Protein AF-A0A7S0GRM4-F1 (afdb_monomer)

Sequence (209 aa):
FTREEMQSVTTRLAELWKQIAPEELADCKATADRLKDEYDAAKAALPPGALKRDKGKKKHQLILVEGKGEKPKRARTAYLIFCDRYRNQIMKDVHPDPTSKFTREEMQSVTTRLAELWKQIAPEELADCKATADRLKDEYDAAKAALPPGALKRDKGKKKHQLILVEGKGEKPKRARTAYLIFCDRYRNQIMKDVHPDPTSKFTREEMQ

InterPro domains:
  IPR009071 High mobility group box domain [PS50118] (72-148)
  IPR036910 High mobility group box domain superfamily [G3DSA:1.10.30.10] (69-149)
  IPR036910 High mobility group box domain superfamily [SSF47095] (68-143)
  IPR050342 High Mobility Group Box (HMGB) [PTHR48112] (9-147)

Solvent-accessible surface area (backbone atoms only — not comparable to full-atom values): 12387 Å² total; per-residue (Å²): 128,51,74,65,52,51,48,52,43,54,51,53,53,55,53,50,61,76,67,52,52,71,68,60,50,48,52,29,40,55,54,19,50,53,39,39,51,54,33,52,50,56,56,64,73,44,60,92,74,34,68,38,68,40,84,49,60,69,60,66,39,77,38,66,45,91,95,69,82,81,74,78,69,78,50,55,50,33,67,54,53,49,41,69,69,49,45,66,58,43,44,41,74,71,44,76,58,87,86,60,80,82,49,74,65,52,54,48,49,44,54,51,52,54,54,53,50,60,76,66,54,51,72,69,60,51,48,53,27,39,54,53,20,50,54,38,39,51,53,35,52,50,57,56,63,72,44,60,90,75,34,68,39,68,42,84,48,59,70,62,67,42,78,37,69,44,90,94,65,82,78,76,73,68,79,50,54,49,34,68,54,53,48,41,67,69,49,46,66,56,46,44,42,78,73,38,86,68,90,75,80,73,82,62,84,77,81,78,117

Nearest PDB structures (foldseek):
  1b5l-assembly1_A  TM=2.466E-01  e=7.929E+00  Komagataella pastoris
  9f2r-assembly1_C  TM=1.625E-01  e=4.155E+00  Influenza A virus

Structure (mmCIF, N/CA/C/O backbone):
data_AF-A0A7S0GRM4-F1
#
_entry.id   AF-A0A7S0GRM4-F1
#
loop_
_atom_site.group_PDB
_atom_site.id
_atom_site.type_symbol
_atom_site.label_atom_id
_atom_site.label_alt_id
_atom_site.label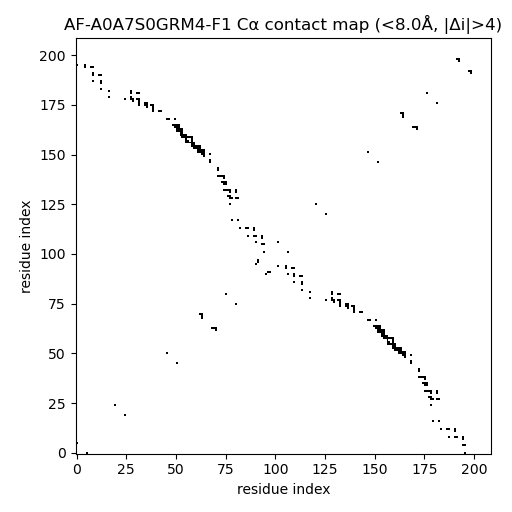_comp_id
_atom_site.label_asym_id
_atom_site.label_entity_id
_atom_site.label_seq_id
_atom_site.pdbx_PDB_ins_code
_atom_site.Cartn_x
_atom_site.Cartn_y
_atom_site.Cartn_z
_atom_site.occupancy
_atom_site.B_iso_or_equiv
_atom_site.auth_seq_id
_atom_site.auth_comp_id
_atom_site.auth_asym_id
_atom_site.auth_atom_id
_atom_site.pdbx_PDB_model_num
ATOM 1 N N . PHE A 1 1 ? -4.585 -17.589 -30.393 1.00 61.88 1 PHE A N 1
ATOM 2 C CA . PHE A 1 1 ? -3.968 -17.103 -29.148 1.00 61.88 1 PHE A CA 1
ATOM 3 C C . PHE A 1 1 ? -4.980 -17.054 -28.016 1.00 61.88 1 PHE A C 1
ATOM 5 O O . PHE A 1 1 ? -5.438 -15.989 -27.607 1.00 61.88 1 PHE A O 1
ATOM 12 N N . THR A 1 2 ? -5.288 -18.232 -27.478 1.00 74.88 2 THR A N 1
ATOM 13 C CA . THR A 1 2 ? -5.946 -18.412 -26.185 1.00 74.88 2 THR A CA 1
ATOM 14 C C . THR A 1 2 ? -5.090 -17.809 -25.063 1.00 74.88 2 THR A C 1
ATOM 16 O O . THR A 1 2 ? -3.892 -17.537 -25.220 1.00 74.88 2 THR A O 1
ATOM 19 N N . ARG A 1 3 ? -5.692 -17.594 -23.887 1.00 71.62 3 ARG A N 1
ATOM 20 C CA . ARG A 1 3 ? -4.960 -17.135 -22.693 1.00 71.62 3 ARG A CA 1
ATOM 21 C C . ARG A 1 3 ? -3.797 -18.070 -22.345 1.00 71.62 3 ARG A C 1
ATOM 23 O O . ARG A 1 3 ? -2.750 -17.597 -21.911 1.00 71.62 3 ARG A O 1
ATOM 30 N N . GLU A 1 4 ? -3.990 -19.368 -22.537 1.00 75.44 4 GLU A N 1
ATOM 31 C CA . GLU A 1 4 ? -3.004 -20.411 -22.256 1.00 75.44 4 GLU A CA 1
ATOM 32 C C . GLU A 1 4 ? -1.858 -20.387 -23.271 1.00 75.44 4 GLU A C 1
ATOM 34 O O . GLU A 1 4 ? -0.693 -20.424 -22.877 1.00 75.44 4 GLU A O 1
ATOM 39 N N . GLU A 1 5 ? -2.160 -20.189 -24.556 1.00 75.25 5 GLU A N 1
ATOM 40 C CA . GLU A 1 5 ? -1.154 -19.998 -25.607 1.00 75.25 5 GLU A CA 1
ATOM 41 C C . GLU A 1 5 ? -0.304 -18.748 -25.346 1.00 75.25 5 GLU A C 1
ATOM 43 O O . GLU A 1 5 ? 0.925 -18.795 -25.390 1.00 75.25 5 GLU A O 1
ATOM 48 N N . MET A 1 6 ? -0.936 -17.627 -24.986 1.00 77.62 6 MET A N 1
ATOM 49 C CA . MET A 1 6 ? -0.212 -16.404 -24.622 1.00 77.62 6 MET A CA 1
ATOM 50 C C . MET A 1 6 ? 0.650 -16.586 -23.374 1.00 77.62 6 MET A C 1
ATOM 52 O O . MET A 1 6 ? 1.766 -16.063 -23.316 1.00 77.62 6 MET A O 1
ATOM 56 N N . GLN A 1 7 ? 0.153 -17.330 -22.384 1.00 78.69 7 GLN A N 1
ATOM 57 C CA . GLN A 1 7 ? 0.919 -17.663 -21.191 1.00 78.69 7 GLN A CA 1
ATOM 58 C C . GLN A 1 7 ? 2.139 -18.522 -21.556 1.00 78.69 7 GLN A C 1
ATOM 60 O O . GLN A 1 7 ? 3.244 -18.205 -21.116 1.00 78.69 7 GLN A O 1
ATOM 65 N N . SER A 1 8 ? 1.972 -19.524 -22.424 1.00 78.94 8 SER A N 1
ATOM 66 C CA . SER A 1 8 ? 3.056 -20.367 -22.948 1.00 78.94 8 SER A CA 1
ATOM 67 C C . SER A 1 8 ? 4.140 -19.542 -23.653 1.00 78.94 8 SER A C 1
ATOM 69 O O . SER A 1 8 ? 5.319 -19.662 -23.315 1.00 78.94 8 SER A O 1
ATOM 71 N N . VAL A 1 9 ? 3.754 -18.606 -24.533 1.00 76.75 9 VAL A N 1
ATOM 72 C CA . VAL A 1 9 ? 4.692 -17.671 -25.189 1.00 76.75 9 VAL A CA 1
ATOM 73 C C . VAL A 1 9 ? 5.496 -16.877 -24.155 1.00 76.75 9 VAL A C 1
ATOM 75 O O . VAL A 1 9 ? 6.713 -16.742 -24.282 1.00 76.75 9 VAL A O 1
ATOM 78 N N . THR A 1 10 ? 4.844 -16.353 -23.110 1.00 81.00 10 THR A N 1
ATOM 79 C CA . THR A 1 10 ? 5.547 -15.578 -22.072 1.00 81.00 10 THR A CA 1
ATOM 80 C C . THR A 1 10 ? 6.479 -16.422 -21.208 1.00 81.00 10 THR A C 1
ATOM 82 O O . THR A 1 10 ? 7.546 -15.936 -20.834 1.00 81.00 10 THR A O 1
ATOM 85 N N . THR A 1 11 ? 6.111 -17.670 -20.917 1.00 85.50 11 THR A N 1
ATOM 86 C CA . THR A 1 11 ? 6.948 -18.599 -20.150 1.00 85.50 11 THR A CA 1
ATOM 87 C C . THR A 1 11 ? 8.201 -18.975 -20.941 1.00 85.50 11 THR A C 1
ATOM 89 O O . THR A 1 11 ? 9.306 -18.822 -20.424 1.00 85.50 11 THR A O 1
ATOM 92 N N . ARG A 1 12 ? 8.052 -19.335 -22.224 1.00 83.00 12 ARG A N 1
ATOM 93 C CA . ARG A 1 12 ? 9.185 -19.655 -23.113 1.00 83.00 12 ARG A CA 1
ATOM 94 C C . ARG A 1 12 ? 10.147 -18.477 -23.282 1.00 83.00 12 ARG A C 1
ATOM 96 O O . ARG A 1 12 ? 11.357 -18.659 -23.217 1.00 83.00 12 ARG A O 1
ATOM 103 N N . LEU A 1 13 ? 9.628 -17.254 -23.427 1.00 84.44 13 LEU A N 1
ATOM 104 C CA . LEU A 1 13 ? 10.455 -16.038 -23.470 1.00 84.44 13 LEU A CA 1
ATOM 105 C C . LEU A 1 13 ? 11.286 -15.846 -22.193 1.00 84.44 13 LEU A C 1
ATOM 107 O O . LEU A 1 13 ? 12.453 -15.465 -22.265 1.00 84.44 13 LEU A O 1
ATOM 111 N N . ALA A 1 14 ? 10.698 -16.111 -21.026 1.00 83.81 14 ALA A N 1
ATOM 112 C CA . ALA A 1 14 ? 11.404 -15.996 -19.755 1.00 83.81 14 ALA A CA 1
ATOM 113 C C . ALA A 1 14 ? 12.481 -17.080 -19.589 1.00 83.81 14 ALA A C 1
ATOM 115 O O . ALA A 1 14 ? 13.534 -16.806 -19.017 1.00 83.81 14 ALA A O 1
ATOM 116 N N . GLU A 1 15 ? 12.234 -18.295 -20.080 1.00 88.19 15 GLU A N 1
ATOM 117 C CA . GLU A 1 15 ? 13.212 -19.389 -20.080 1.00 88.19 15 GLU A CA 1
ATOM 118 C C . GLU A 1 15 ? 14.389 -19.104 -21.011 1.00 88.19 15 GLU A C 1
ATOM 120 O O . GLU A 1 15 ? 15.534 -19.187 -20.568 1.00 88.19 15 GLU A O 1
ATOM 125 N N . LEU A 1 16 ? 14.127 -18.670 -22.247 1.00 87.44 16 LEU A N 1
ATOM 126 C CA . LEU A 1 16 ? 15.184 -18.301 -23.193 1.00 87.44 16 LEU A CA 1
ATOM 127 C C . LEU A 1 16 ? 16.024 -17.131 -22.678 1.00 87.44 16 LEU A C 1
ATOM 129 O O . LEU A 1 16 ? 17.243 -17.153 -22.790 1.00 87.44 16 LEU A O 1
ATOM 133 N N . TRP A 1 17 ? 15.402 -16.146 -22.024 1.00 86.94 17 TRP A N 1
ATOM 134 C CA . TRP A 1 17 ? 16.142 -15.055 -21.390 1.00 86.94 17 TRP A CA 1
ATOM 135 C C . TRP A 1 17 ? 17.087 -15.531 -20.278 1.00 86.94 17 TRP A C 1
ATOM 137 O O . TRP A 1 17 ? 18.160 -14.961 -20.103 1.00 86.94 17 TRP A O 1
ATOM 147 N N . LYS A 1 18 ? 16.726 -16.574 -19.516 1.00 89.69 18 LYS A N 1
ATOM 148 C CA . LYS A 1 18 ? 17.626 -17.149 -18.497 1.00 89.69 18 LYS A CA 1
ATOM 149 C C . LYS A 1 18 ? 18.844 -17.836 -19.117 1.00 89.69 18 LYS A C 1
ATOM 151 O O . LYS A 1 18 ? 19.861 -17.951 -18.443 1.00 89.69 18 LYS A O 1
ATOM 156 N N . GLN A 1 19 ? 18.723 -18.297 -20.360 1.00 91.50 19 GLN A N 1
ATOM 157 C CA . GLN A 1 19 ? 19.750 -19.034 -21.101 1.00 91.50 19 GLN A CA 1
ATOM 158 C C . GLN A 1 19 ? 20.392 -18.192 -22.215 1.00 91.50 19 GLN A C 1
ATOM 160 O O . GLN A 1 19 ? 21.064 -18.734 -23.088 1.00 91.50 19 GLN A O 1
ATOM 165 N N . ILE A 1 20 ? 20.171 -16.876 -22.209 1.00 90.50 20 ILE A N 1
ATOM 166 C CA . ILE A 1 20 ? 20.656 -15.977 -23.255 1.00 90.50 20 ILE A CA 1
ATOM 167 C C . ILE A 1 20 ? 22.186 -16.014 -23.355 1.00 90.50 20 ILE A C 1
ATOM 169 O O . ILE A 1 20 ? 22.894 -16.040 -22.343 1.00 90.50 20 ILE A O 1
ATOM 173 N N . ALA A 1 21 ? 22.700 -15.970 -24.585 1.00 92.38 21 ALA A N 1
ATOM 174 C CA . ALA A 1 21 ? 24.133 -15.878 -24.821 1.00 92.38 21 ALA A CA 1
ATOM 175 C C . ALA A 1 21 ? 24.697 -14.556 -24.251 1.00 92.38 21 ALA A C 1
ATOM 177 O O . ALA A 1 21 ? 24.051 -13.510 -24.379 1.00 92.38 21 ALA A O 1
ATOM 178 N N . PRO A 1 22 ? 25.907 -14.550 -23.655 1.00 89.62 22 PRO A N 1
ATOM 179 C CA . PRO A 1 22 ? 26.502 -13.336 -23.086 1.00 89.62 22 PRO A CA 1
ATOM 180 C C . PRO A 1 22 ? 26.636 -12.182 -24.089 1.00 89.62 22 PRO A C 1
ATOM 182 O O . PRO A 1 22 ? 26.412 -11.026 -23.731 1.00 89.62 22 PRO A O 1
ATOM 185 N N . GLU A 1 23 ? 26.956 -12.499 -25.343 1.00 91.75 23 GLU A N 1
ATOM 186 C CA . GLU A 1 23 ? 27.081 -11.541 -26.449 1.00 91.75 23 GLU A CA 1
ATOM 187 C C . GLU A 1 23 ? 25.738 -10.877 -26.770 1.00 91.75 23 GLU A C 1
ATOM 189 O O . GLU A 1 23 ? 25.629 -9.654 -26.858 1.00 91.75 23 GLU A O 1
ATOM 194 N N . GLU A 1 24 ? 24.680 -11.679 -26.860 1.00 89.12 24 GLU A N 1
ATOM 195 C CA . GLU A 1 24 ? 23.334 -11.198 -27.155 1.00 89.12 24 GLU A CA 1
ATOM 196 C C . GLU A 1 24 ? 22.746 -10.390 -25.987 1.00 89.12 24 GLU A C 1
ATOM 198 O O . GLU A 1 24 ? 22.065 -9.377 -26.179 1.00 89.12 24 GLU A O 1
ATOM 203 N N . LEU A 1 25 ? 23.060 -10.794 -24.752 1.00 86.00 25 LEU A N 1
ATOM 204 C CA . LEU A 1 25 ? 22.729 -10.031 -23.555 1.00 86.00 25 LEU A CA 1
ATOM 205 C C . LEU A 1 25 ? 23.421 -8.665 -23.552 1.00 86.00 25 LEU A C 1
ATOM 207 O O . LEU A 1 25 ? 22.797 -7.674 -23.164 1.00 86.00 25 LEU A O 1
ATOM 211 N N . ALA A 1 26 ? 24.692 -8.608 -23.959 1.00 88.38 26 ALA A N 1
ATOM 212 C CA . ALA A 1 26 ? 25.443 -7.362 -24.062 1.00 88.38 26 ALA A CA 1
ATOM 213 C C . ALA A 1 26 ? 24.824 -6.424 -25.110 1.00 88.38 26 ALA A C 1
ATOM 215 O O . ALA A 1 26 ? 24.597 -5.253 -24.809 1.00 88.38 26 ALA A O 1
ATOM 216 N N . ASP A 1 27 ? 24.441 -6.944 -26.277 1.00 90.12 27 ASP A N 1
ATOM 217 C CA . ASP A 1 27 ? 23.751 -6.175 -27.321 1.00 90.12 27 ASP A CA 1
ATOM 218 C C . ASP A 1 27 ? 22.367 -5.656 -26.866 1.00 90.12 27 ASP A C 1
ATOM 220 O O . ASP A 1 27 ? 22.033 -4.474 -27.029 1.00 90.12 27 ASP A O 1
ATOM 224 N N . CYS A 1 28 ? 21.573 -6.505 -26.201 1.00 85.56 28 CYS A N 1
ATOM 225 C CA . CYS A 1 28 ? 20.284 -6.099 -25.633 1.00 85.56 28 CYS A CA 1
ATOM 226 C C . CYS A 1 28 ? 20.442 -5.009 -24.562 1.00 85.56 28 CYS A C 1
ATOM 228 O O . CYS A 1 28 ? 19.603 -4.106 -24.479 1.00 85.56 28 CYS A O 1
ATOM 230 N N . LYS A 1 29 ? 21.499 -5.079 -23.740 1.00 86.50 29 LYS A N 1
ATOM 231 C CA . LYS A 1 29 ? 21.829 -4.055 -22.735 1.00 86.50 29 LYS A CA 1
ATOM 232 C C . LYS A 1 29 ? 22.277 -2.751 -23.386 1.00 86.50 29 LYS A C 1
ATOM 234 O O . LYS A 1 29 ? 21.679 -1.726 -23.087 1.00 86.50 29 LYS A O 1
ATOM 239 N N . ALA A 1 30 ? 23.209 -2.799 -24.336 1.00 89.06 30 ALA A N 1
ATOM 240 C CA . ALA A 1 30 ? 23.681 -1.615 -25.055 1.00 89.06 30 ALA A CA 1
ATOM 241 C C . ALA A 1 30 ? 22.527 -0.871 -25.750 1.00 89.06 30 ALA A C 1
ATOM 243 O O . ALA A 1 30 ? 22.412 0.353 -25.670 1.00 89.06 30 ALA A O 1
ATOM 244 N N . THR A 1 31 ? 21.602 -1.615 -26.365 1.00 82.88 31 THR A N 1
ATOM 245 C CA . THR A 1 31 ? 20.395 -1.028 -26.962 1.00 82.88 31 THR A CA 1
ATOM 246 C C . THR A 1 31 ? 19.464 -0.425 -25.902 1.00 82.88 31 THR A C 1
ATOM 248 O O . THR A 1 31 ? 18.889 0.642 -26.127 1.00 82.88 31 THR A O 1
ATOM 251 N N . ALA A 1 32 ? 19.293 -1.084 -24.751 1.00 82.31 32 ALA A N 1
ATOM 252 C CA . ALA A 1 32 ? 18.474 -0.566 -23.653 1.00 82.31 32 ALA A CA 1
ATOM 253 C C . ALA A 1 32 ? 19.051 0.726 -23.065 1.00 82.31 32 ALA A C 1
ATOM 255 O O . ALA A 1 32 ? 18.288 1.652 -22.788 1.00 82.31 32 ALA A O 1
ATOM 256 N N . ASP A 1 33 ? 20.373 0.787 -22.914 1.00 80.50 33 ASP A N 1
ATOM 257 C CA . ASP A 1 33 ? 21.092 1.942 -22.385 1.00 80.50 33 ASP A CA 1
ATOM 258 C C . ASP A 1 33 ? 20.978 3.129 -23.345 1.00 80.50 33 ASP A C 1
ATOM 260 O O . ASP A 1 33 ? 20.538 4.200 -22.933 1.00 80.50 33 ASP A O 1
ATOM 264 N N . ARG A 1 34 ? 21.164 2.914 -24.655 1.00 85.56 34 ARG A N 1
ATOM 265 C CA . ARG A 1 34 ? 20.915 3.957 -25.666 1.00 85.56 34 ARG A CA 1
ATOM 266 C C . ARG A 1 34 ? 19.485 4.503 -25.610 1.00 85.56 34 ARG A C 1
ATOM 268 O O . ARG A 1 34 ? 19.279 5.713 -25.601 1.00 85.56 34 ARG A O 1
ATOM 275 N N . LEU A 1 35 ? 18.478 3.626 -25.544 1.00 82.50 35 LEU A N 1
ATOM 276 C CA . LEU A 1 35 ? 17.074 4.053 -25.436 1.00 82.50 35 LEU A CA 1
ATOM 277 C C . LEU A 1 35 ? 16.784 4.778 -24.116 1.00 82.50 35 LEU A C 1
ATOM 279 O O . LEU A 1 35 ? 15.877 5.612 -24.048 1.00 82.50 35 LEU A O 1
ATOM 283 N N . LYS A 1 36 ? 17.506 4.429 -23.049 1.00 80.19 36 LYS A N 1
ATOM 284 C CA . LYS A 1 36 ? 17.418 5.099 -21.755 1.00 80.19 36 LYS A CA 1
ATOM 285 C C . LYS A 1 36 ? 17.996 6.508 -21.835 1.00 80.19 36 LYS A C 1
ATOM 287 O O . LYS A 1 36 ? 17.327 7.425 -21.361 1.00 80.19 36 LYS A O 1
ATOM 292 N N . ASP A 1 37 ? 19.141 6.679 -22.480 1.00 81.31 37 ASP A N 1
ATOM 293 C CA . ASP A 1 37 ? 19.763 7.985 -22.687 1.00 81.31 37 ASP A CA 1
ATOM 294 C C . ASP A 1 37 ? 18.891 8.881 -23.575 1.00 81.31 37 ASP A C 1
ATOM 296 O O . ASP A 1 37 ? 18.627 10.028 -23.218 1.00 81.31 37 ASP A O 1
ATOM 300 N N . GLU A 1 38 ? 18.331 8.342 -24.666 1.00 77.19 38 GLU A N 1
ATOM 301 C CA . GLU A 1 38 ? 17.355 9.047 -25.513 1.00 77.19 38 GLU A CA 1
ATOM 302 C C . GLU A 1 38 ? 16.116 9.487 -24.709 1.00 77.19 38 GLU A C 1
ATOM 304 O O . GLU A 1 38 ? 15.654 10.625 -24.827 1.00 77.19 38 GLU A O 1
ATOM 309 N N . TYR A 1 39 ? 15.583 8.611 -23.850 1.00 79.00 39 TYR A N 1
ATOM 310 C CA . TYR A 1 39 ? 14.452 8.939 -22.978 1.00 79.00 39 TYR A CA 1
ATOM 311 C C . TYR A 1 39 ? 14.804 10.013 -21.941 1.00 79.00 39 TYR A C 1
ATOM 313 O O . TYR A 1 39 ? 13.993 10.910 -21.697 1.00 79.00 39 TYR A O 1
ATOM 321 N N . ASP A 1 40 ? 15.981 9.926 -21.322 1.00 74.12 40 ASP A N 1
ATOM 322 C CA . ASP A 1 40 ? 16.431 10.874 -20.305 1.00 74.12 4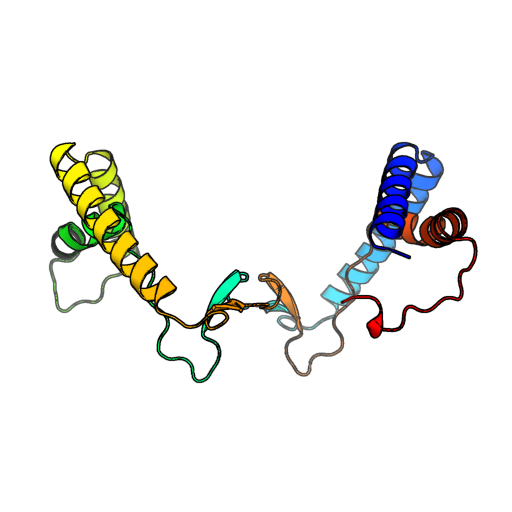0 ASP A CA 1
ATOM 323 C C . ASP A 1 40 ? 16.750 12.248 -20.933 1.00 74.12 40 ASP A C 1
ATOM 325 O O . ASP A 1 40 ? 16.348 13.270 -20.371 1.00 74.12 40 ASP A O 1
ATOM 329 N N . ALA A 1 41 ? 17.325 12.290 -22.140 1.00 76.94 41 ALA A N 1
ATOM 330 C CA . ALA A 1 41 ? 17.532 13.511 -22.924 1.00 76.94 41 ALA A CA 1
ATOM 331 C C . ALA A 1 41 ? 16.203 14.151 -23.361 1.00 76.94 41 ALA A C 1
ATOM 333 O O . ALA A 1 41 ? 15.982 15.341 -23.131 1.00 76.94 41 ALA A O 1
ATOM 334 N N . ALA A 1 42 ? 15.267 13.362 -23.900 1.00 73.88 42 ALA A N 1
ATOM 335 C CA . ALA A 1 42 ? 13.932 13.847 -24.260 1.00 73.88 42 ALA A CA 1
ATOM 336 C C . ALA A 1 42 ? 13.160 14.359 -23.033 1.00 73.88 42 ALA A C 1
ATOM 338 O O . ALA A 1 42 ? 12.413 15.333 -23.110 1.00 73.88 42 ALA A O 1
ATOM 339 N N . LYS A 1 43 ? 13.352 13.725 -21.872 1.00 68.56 43 LYS A N 1
ATOM 340 C CA . LYS A 1 43 ? 12.783 14.171 -20.599 1.00 68.56 43 LYS A CA 1
ATOM 341 C C . LYS A 1 43 ? 13.425 15.471 -20.102 1.00 68.56 43 LYS A C 1
ATOM 343 O O . LYS A 1 43 ? 12.707 16.292 -19.538 1.00 68.56 43 LYS A O 1
ATOM 348 N N . ALA A 1 44 ? 14.734 15.645 -20.280 1.00 73.50 44 ALA A N 1
ATOM 349 C CA . ALA A 1 44 ? 15.466 16.853 -19.897 1.00 73.50 44 ALA A CA 1
ATOM 350 C C . ALA A 1 44 ? 15.150 18.052 -20.807 1.00 73.50 44 ALA A C 1
ATOM 352 O O . ALA A 1 44 ? 15.135 19.183 -20.333 1.00 73.50 44 ALA A O 1
ATOM 353 N N . ALA A 1 45 ? 14.834 17.801 -22.081 1.00 74.56 45 ALA A N 1
ATOM 354 C CA . ALA A 1 45 ? 14.400 18.821 -23.037 1.00 74.56 45 ALA A CA 1
ATOM 355 C C . ALA A 1 45 ? 12.997 19.388 -22.736 1.00 74.56 45 ALA A C 1
ATOM 357 O O . ALA A 1 45 ? 12.626 20.441 -23.254 1.00 74.56 45 ALA A O 1
ATOM 358 N N . LEU A 1 46 ? 12.199 18.709 -21.903 1.00 68.19 46 LEU A N 1
ATOM 359 C CA . LEU A 1 46 ? 10.899 19.222 -21.481 1.00 68.19 46 LEU A CA 1
ATOM 360 C C . LEU A 1 46 ? 11.063 20.362 -20.467 1.00 68.19 46 LEU A C 1
ATOM 362 O O . LEU A 1 46 ? 11.890 20.268 -19.557 1.00 68.19 46 LEU A O 1
ATOM 366 N N . PRO A 1 47 ? 10.220 21.409 -20.536 1.00 67.19 47 PRO A N 1
ATOM 367 C CA . PRO A 1 47 ? 10.345 22.532 -19.625 1.00 67.19 47 PRO A CA 1
ATOM 368 C C . PRO A 1 47 ? 10.115 22.091 -18.169 1.00 67.19 47 PRO A C 1
ATOM 370 O O . PRO A 1 47 ? 9.288 21.201 -17.913 1.00 67.19 47 PRO A O 1
ATOM 373 N N . PRO A 1 48 ? 10.775 22.737 -17.188 1.00 57.22 48 PRO A N 1
ATOM 374 C CA . PRO A 1 48 ? 10.567 22.450 -15.774 1.00 57.22 48 PRO A CA 1
ATOM 375 C C . PRO A 1 48 ? 9.070 22.443 -15.423 1.00 57.22 48 PRO A C 1
ATOM 377 O O . PRO A 1 48 ? 8.312 23.348 -15.777 1.00 57.22 48 PRO A O 1
ATOM 380 N N . GLY A 1 49 ? 8.611 21.367 -14.777 1.00 57.56 49 GLY A N 1
ATOM 381 C CA . GLY A 1 49 ? 7.202 21.180 -14.414 1.00 57.56 49 GLY A CA 1
ATOM 382 C C . GLY A 1 49 ? 6.278 20.647 -15.520 1.00 57.56 49 GLY A C 1
ATOM 383 O O . GLY A 1 49 ? 5.095 20.453 -15.249 1.00 57.56 49 GLY A O 1
ATOM 384 N N . ALA A 1 50 ? 6.775 20.356 -16.731 1.00 58.06 50 ALA A N 1
ATOM 385 C CA . ALA A 1 50 ? 5.991 19.699 -17.790 1.00 58.06 50 ALA A CA 1
ATOM 386 C C . ALA A 1 50 ? 5.543 18.280 -17.418 1.00 58.06 50 ALA A C 1
ATOM 388 O O . ALA A 1 50 ? 4.501 17.811 -17.869 1.00 58.06 50 ALA A O 1
ATOM 389 N N . LEU A 1 51 ? 6.320 17.600 -16.573 1.00 56.06 51 LEU A N 1
ATOM 390 C CA . LEU A 1 51 ? 6.011 16.272 -16.067 1.00 56.06 51 LEU A CA 1
ATOM 391 C C . LEU A 1 51 ? 5.576 16.365 -14.611 1.00 56.06 51 LEU A C 1
ATOM 393 O O . LEU A 1 51 ? 6.353 16.746 -13.734 1.00 56.06 51 LEU A O 1
ATOM 397 N N . LYS A 1 52 ? 4.336 15.961 -14.339 1.00 57.72 52 LYS A N 1
ATOM 398 C CA . LYS A 1 52 ? 3.795 15.900 -12.982 1.00 57.72 52 LYS A CA 1
ATOM 399 C C . LYS A 1 52 ? 3.485 14.462 -12.613 1.00 57.72 52 LYS A C 1
ATOM 401 O O . LYS A 1 52 ? 3.067 13.646 -13.432 1.00 57.72 52 LYS A O 1
ATOM 406 N N . ARG A 1 53 ? 3.690 14.136 -11.341 1.00 55.28 53 ARG A N 1
ATOM 407 C CA . ARG A 1 53 ? 3.235 12.861 -10.794 1.00 55.28 53 ARG A CA 1
ATOM 408 C C . ARG A 1 53 ? 1.721 12.922 -10.657 1.00 55.28 53 ARG A C 1
ATOM 410 O O . ARG A 1 53 ? 1.215 13.766 -9.914 1.00 55.28 53 ARG A O 1
ATOM 417 N N . ASP A 1 54 ? 1.023 12.032 -11.353 1.00 54.81 54 ASP A N 1
ATOM 418 C CA . ASP A 1 54 ? -0.424 11.922 -11.236 1.00 54.81 54 ASP A CA 1
ATOM 419 C C . ASP A 1 54 ? -0.798 11.661 -9.771 1.00 54.81 54 ASP A C 1
ATOM 421 O O . ASP A 1 54 ? -0.320 10.707 -9.139 1.00 54.81 54 ASP A O 1
ATOM 425 N N . LYS A 1 55 ? -1.642 12.539 -9.221 1.00 55.66 55 LYS A N 1
ATOM 426 C CA . LYS A 1 55 ? -2.226 12.398 -7.880 1.00 55.66 55 LYS A CA 1
ATOM 427 C C . LYS A 1 55 ? -3.496 11.537 -7.941 1.00 55.66 55 LYS A C 1
ATOM 429 O O . LYS A 1 55 ? -4.447 11.813 -7.215 1.00 55.66 55 LYS A O 1
ATOM 434 N N . GLY A 1 56 ? -3.525 10.541 -8.830 1.00 53.91 56 GLY A N 1
ATOM 435 C CA . GLY A 1 56 ? -4.699 9.732 -9.131 1.00 53.91 56 GLY A CA 1
ATOM 436 C C . GLY A 1 56 ? -5.407 9.183 -7.894 1.00 53.91 56 GLY A C 1
ATOM 437 O O . GLY A 1 56 ? -4.806 8.979 -6.831 1.00 53.91 56 GLY A O 1
ATOM 438 N N . LYS A 1 57 ? -6.709 8.922 -8.048 1.00 54.19 57 LYS A N 1
ATOM 439 C CA . LYS A 1 57 ? -7.541 8.287 -7.016 1.00 54.19 57 LYS A CA 1
ATOM 440 C C . LYS A 1 57 ? -6.950 6.922 -6.629 1.00 54.19 57 LYS A C 1
ATOM 442 O O . LYS A 1 57 ? -6.267 6.268 -7.420 1.00 54.19 57 LYS A O 1
ATOM 447 N N . LYS A 1 58 ? -7.164 6.491 -5.380 1.00 54.06 58 LYS A N 1
ATOM 448 C CA . LYS A 1 58 ? -6.619 5.220 -4.871 1.00 54.06 58 LYS A CA 1
ATOM 449 C C . LYS A 1 58 ? -7.141 4.055 -5.725 1.00 54.06 58 LYS A C 1
ATOM 451 O O . LYS A 1 58 ? -8.318 3.713 -5.652 1.00 54.06 58 LYS A O 1
ATOM 456 N N . LYS A 1 59 ? -6.242 3.414 -6.482 1.00 47.84 59 LYS A N 1
ATOM 457 C CA . LYS A 1 59 ? -6.514 2.163 -7.205 1.00 47.84 59 LYS A CA 1
ATOM 458 C C . LYS A 1 59 ? -7.150 1.145 -6.241 1.00 47.84 59 LYS A C 1
ATOM 460 O O . LYS A 1 59 ? -6.657 0.991 -5.126 1.00 47.84 59 LYS A O 1
ATOM 465 N N . HIS A 1 60 ? -8.204 0.448 -6.678 1.00 49.47 60 HIS A N 1
ATOM 466 C CA . HIS A 1 60 ? -8.978 -0.541 -5.898 1.00 49.47 60 HIS A CA 1
ATOM 467 C C . HIS A 1 60 ? -9.931 0.009 -4.824 1.00 49.47 60 HIS A C 1
ATOM 469 O O .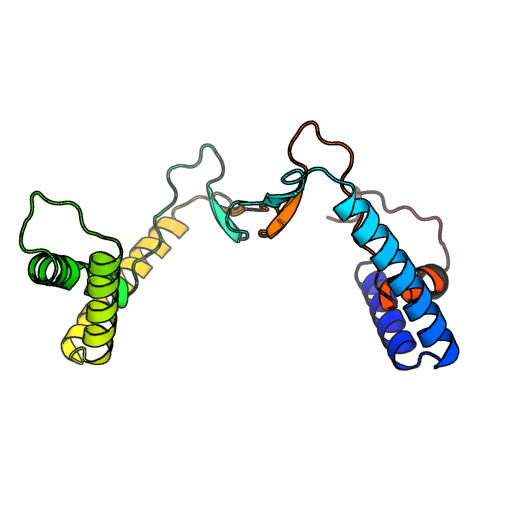 HIS A 1 60 ? -10.429 -0.762 -3.998 1.00 49.47 60 HIS A O 1
ATOM 475 N N . GLN A 1 61 ? -10.253 1.303 -4.824 1.00 55.50 61 GLN A N 1
ATOM 476 C CA . GLN A 1 61 ? -11.355 1.782 -3.993 1.00 55.50 61 GLN A CA 1
ATOM 477 C C . GLN A 1 61 ? -12.680 1.169 -4.479 1.00 55.50 61 GLN A C 1
ATOM 479 O O . GLN A 1 61 ? -12.980 1.183 -5.668 1.00 55.50 61 GLN A O 1
ATOM 484 N N . LEU A 1 62 ? -13.478 0.613 -3.563 1.00 54.00 62 LEU A N 1
ATOM 485 C CA . LEU A 1 62 ?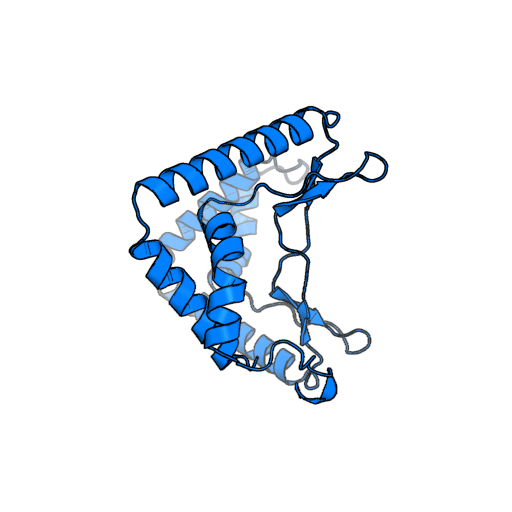 -14.871 0.277 -3.864 1.00 54.00 62 LEU A CA 1
ATOM 486 C C . LEU A 1 62 ? -15.641 1.585 -4.056 1.00 54.00 62 LEU A C 1
ATOM 488 O O . LEU A 1 62 ? -15.631 2.423 -3.150 1.00 54.00 62 LEU A O 1
ATOM 492 N N . ILE A 1 63 ? -16.287 1.751 -5.199 1.00 53.00 63 ILE A N 1
ATOM 493 C CA . ILE A 1 63 ? -17.156 2.885 -5.507 1.00 53.00 63 ILE A CA 1
ATOM 494 C C . ILE A 1 63 ? -18.567 2.370 -5.752 1.00 53.00 63 ILE A C 1
ATOM 496 O O . ILE A 1 63 ? -18.750 1.238 -6.209 1.00 53.00 63 ILE A O 1
ATOM 500 N N . LEU A 1 64 ? -19.550 3.197 -5.418 1.00 50.31 64 LEU A N 1
ATOM 501 C CA . LEU A 1 64 ? -20.935 2.902 -5.727 1.00 50.31 64 LEU A CA 1
ATOM 502 C C . LEU A 1 64 ? -21.195 3.172 -7.214 1.00 50.31 64 LEU A C 1
ATOM 504 O O . LEU A 1 64 ? -20.615 4.091 -7.796 1.00 50.31 64 LEU A O 1
ATOM 508 N N . VAL A 1 65 ? -22.020 2.345 -7.843 1.00 50.81 65 VAL A N 1
ATOM 509 C CA . VAL A 1 65 ? -22.559 2.617 -9.179 1.00 50.81 65 VAL A CA 1
ATOM 510 C C . VAL A 1 65 ? -23.589 3.746 -9.058 1.00 50.81 65 VAL A C 1
ATOM 512 O O . VAL A 1 65 ? -24.403 3.726 -8.138 1.00 50.81 65 VAL A O 1
ATOM 515 N N . GLU A 1 66 ? -23.517 4.745 -9.943 1.00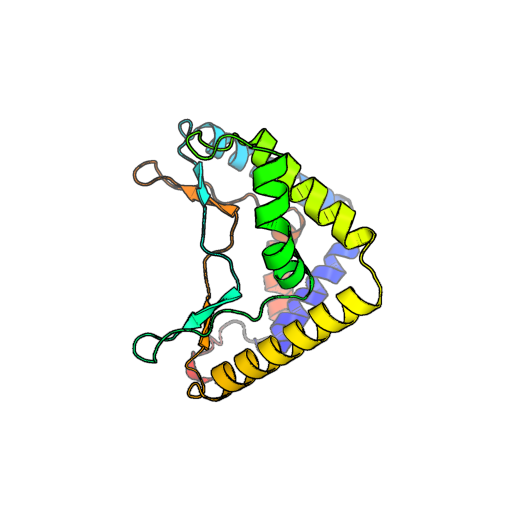 45.41 66 GLU A N 1
ATOM 516 C CA . GLU A 1 66 ? -24.420 5.907 -9.938 1.00 45.41 66 GLU A CA 1
ATOM 517 C C . GLU A 1 66 ? -25.893 5.462 -9.899 1.00 45.41 66 GLU A C 1
ATOM 519 O O . GLU A 1 66 ? -26.281 4.527 -10.600 1.00 45.41 66 GLU A O 1
ATOM 524 N N . GLY A 1 67 ? -26.690 6.098 -9.031 1.00 45.19 67 GLY A N 1
ATOM 525 C CA . GLY A 1 67 ? -28.123 5.820 -8.862 1.00 45.19 67 GLY A CA 1
ATOM 526 C C . GLY A 1 67 ? -28.507 4.735 -7.841 1.00 45.19 67 GLY A C 1
ATOM 527 O O . GLY A 1 67 ? -29.682 4.397 -7.761 1.00 45.19 67 GLY A O 1
ATOM 528 N N . LYS A 1 68 ? -27.567 4.176 -7.055 1.00 50.16 68 LYS A N 1
ATOM 529 C CA . LYS A 1 68 ? -27.827 3.039 -6.133 1.00 50.16 68 LYS A CA 1
ATOM 530 C C . LYS A 1 68 ? -27.578 3.313 -4.632 1.00 50.16 68 LYS A C 1
ATOM 532 O O . LYS A 1 68 ? -27.173 2.402 -3.912 1.00 50.16 68 LYS A O 1
ATOM 537 N N . GLY A 1 69 ? -27.813 4.542 -4.154 1.00 51.97 69 GLY A N 1
ATOM 538 C CA . GLY A 1 69 ? -27.778 4.908 -2.720 1.00 51.97 69 GLY A CA 1
ATOM 539 C C . GLY A 1 69 ? -26.495 5.606 -2.239 1.00 51.97 69 GLY A C 1
ATOM 540 O O . GLY A 1 69 ? -25.768 6.194 -3.035 1.00 51.97 69 GLY A O 1
ATOM 541 N N . GLU A 1 70 ? -26.208 5.554 -0.934 1.00 58.47 70 GLU A N 1
ATOM 542 C CA . GLU A 1 70 ? -24.921 5.972 -0.358 1.00 58.47 70 GLU A CA 1
ATOM 543 C C . GLU A 1 70 ? -24.049 4.753 -0.037 1.00 58.47 70 GLU A C 1
ATOM 545 O O . GLU A 1 70 ? -24.529 3.708 0.399 1.00 58.47 70 GLU A O 1
ATOM 550 N N . LYS A 1 71 ? -22.731 4.873 -0.238 1.00 62.03 71 LYS A N 1
ATOM 551 C CA . LYS A 1 71 ? -21.800 3.791 0.096 1.00 62.03 71 LYS A CA 1
ATOM 552 C C . LYS A 1 71 ? -21.643 3.681 1.623 1.00 62.03 71 LYS A C 1
ATOM 554 O O . LYS A 1 71 ? -21.191 4.658 2.226 1.00 62.03 71 LYS A O 1
ATOM 559 N N . PRO A 1 72 ? -21.820 2.488 2.227 1.00 66.94 72 PRO A N 1
ATOM 560 C CA . PRO A 1 72 ? -21.517 2.270 3.636 1.00 66.94 72 PRO A CA 1
ATOM 561 C C . PRO A 1 72 ? -20.070 2.667 3.965 1.00 66.94 72 PRO A C 1
ATOM 563 O O . PRO A 1 72 ? -19.112 2.267 3.282 1.00 66.94 72 PRO A O 1
ATOM 566 N N . LYS A 1 73 ? -19.895 3.488 5.007 1.00 74.56 73 LYS A N 1
ATOM 567 C CA . LYS A 1 73 ? -18.568 3.826 5.543 1.00 74.56 73 LYS A CA 1
ATOM 568 C C . LYS A 1 73 ? -17.939 2.557 6.113 1.00 74.56 73 LYS A C 1
ATOM 570 O O . LYS A 1 73 ? -18.624 1.761 6.735 1.00 74.56 73 LYS A O 1
ATOM 575 N N . ARG A 1 74 ? -16.634 2.359 5.893 1.00 73.94 74 ARG A N 1
ATOM 576 C CA . ARG A 1 74 ? -15.929 1.172 6.408 1.00 73.94 74 ARG A CA 1
ATOM 577 C C . ARG A 1 74 ? -16.033 1.107 7.930 1.00 73.94 74 ARG A C 1
ATOM 579 O O . ARG A 1 74 ? -15.895 2.143 8.580 1.00 73.94 74 ARG A O 1
ATOM 586 N N . ALA A 1 75 ? -16.181 -0.107 8.457 1.00 83.06 75 ALA A N 1
ATOM 587 C CA . ALA A 1 75 ? -16.112 -0.360 9.888 1.00 83.06 75 ALA A CA 1
ATOM 588 C C . ALA A 1 75 ? -14.809 0.190 10.489 1.00 83.06 75 ALA A C 1
ATOM 590 O O . ALA A 1 75 ? -13.731 0.097 9.884 1.00 83.06 75 ALA A O 1
ATOM 591 N N . ARG A 1 76 ? -14.924 0.792 11.676 1.00 85.88 76 ARG A N 1
ATOM 592 C CA . ARG A 1 76 ? -13.775 1.260 12.457 1.00 85.88 76 ARG A CA 1
ATOM 593 C C . ARG A 1 76 ? -13.081 0.059 13.094 1.00 85.88 76 ARG A C 1
ATOM 595 O O . ARG A 1 76 ? -13.737 -0.877 13.529 1.00 85.88 76 ARG A O 1
ATOM 602 N N . THR A 1 77 ? -11.754 0.096 13.152 1.00 86.50 77 THR A N 1
ATOM 603 C CA . THR A 1 77 ? -10.964 -0.919 13.858 1.00 86.50 77 THR A CA 1
ATOM 604 C C . THR A 1 77 ? -10.953 -0.644 15.361 1.00 86.50 77 THR A C 1
ATOM 606 O O . THR A 1 77 ? -11.195 0.489 15.778 1.00 86.50 77 THR A O 1
ATOM 609 N N . ALA A 1 78 ? -10.585 -1.647 16.165 1.00 86.62 78 ALA A N 1
ATOM 610 C CA . ALA A 1 78 ? -10.425 -1.500 17.615 1.00 86.62 78 ALA A CA 1
ATOM 611 C C . ALA A 1 78 ? -9.511 -0.315 17.985 1.00 86.62 78 ALA A C 1
ATOM 613 O O . ALA A 1 78 ? -9.858 0.488 18.843 1.00 86.62 78 ALA A O 1
ATOM 614 N N . TYR A 1 79 ? -8.407 -0.127 17.252 1.00 88.00 79 TYR A N 1
ATOM 615 C CA . TYR A 1 79 ? -7.516 1.022 17.436 1.00 88.00 79 TYR A CA 1
ATOM 616 C C . TYR A 1 79 ? -8.192 2.374 17.160 1.00 88.00 79 TYR A C 1
ATOM 618 O O . TYR A 1 79 ? -7.935 3.345 17.863 1.00 88.00 79 TYR A O 1
ATOM 626 N N . LEU A 1 80 ? -9.051 2.473 16.139 1.00 88.00 80 LEU A N 1
ATOM 627 C CA . LEU A 1 80 ? -9.759 3.725 15.847 1.00 88.00 80 LEU A CA 1
ATOM 628 C C . LEU A 1 80 ? -10.819 4.036 16.907 1.00 88.00 80 LEU A C 1
ATOM 630 O O . LEU A 1 80 ? -10.996 5.197 17.252 1.00 88.00 80 LEU A O 1
ATOM 634 N N . ILE A 1 81 ? -11.476 3.008 17.448 1.00 89.00 81 ILE A N 1
ATOM 635 C CA . ILE A 1 81 ? -12.418 3.152 18.567 1.00 89.00 81 ILE A CA 1
ATOM 636 C C . ILE A 1 81 ? -11.680 3.625 19.819 1.00 89.00 81 ILE A C 1
ATOM 638 O O . ILE A 1 81 ? -12.128 4.565 20.470 1.00 89.00 81 ILE A O 1
ATOM 642 N N . PHE A 1 82 ? -10.520 3.032 20.107 1.00 90.31 82 PHE A N 1
ATOM 643 C CA . PHE A 1 82 ? -9.623 3.498 21.157 1.00 90.31 82 PHE A CA 1
ATOM 644 C C . PHE A 1 82 ? -9.221 4.962 20.936 1.00 90.31 82 PHE A C 1
ATOM 646 O O . PHE A 1 82 ? -9.397 5.798 21.818 1.00 90.31 82 PHE A O 1
ATOM 653 N N . CYS A 1 83 ? -8.773 5.321 19.729 1.00 87.31 83 CYS A N 1
ATOM 654 C CA . CYS A 1 83 ? -8.430 6.706 19.418 1.00 87.31 83 CYS A CA 1
ATOM 655 C C . CYS A 1 83 ? -9.600 7.657 19.688 1.00 87.31 83 CYS A C 1
ATOM 657 O O . CYS A 1 83 ? -9.380 8.695 20.293 1.00 87.31 83 CYS A O 1
ATOM 659 N N . ASP A 1 84 ? -10.829 7.321 19.295 1.00 89.19 84 ASP A N 1
ATOM 660 C CA . ASP A 1 84 ? -11.993 8.188 19.525 1.00 89.19 84 ASP A CA 1
ATOM 661 C C . ASP A 1 84 ? -12.239 8.464 21.025 1.00 89.19 84 ASP A C 1
ATOM 663 O O . ASP A 1 84 ? -12.680 9.561 21.374 1.00 89.19 84 ASP A O 1
ATOM 667 N N . ARG A 1 85 ? -11.901 7.518 21.916 1.00 89.81 85 ARG A N 1
ATOM 668 C CA . ARG A 1 85 ? -12.023 7.675 23.379 1.00 89.81 85 ARG A CA 1
ATOM 669 C C . ARG A 1 85 ? -10.954 8.608 23.958 1.00 89.81 85 ARG A C 1
ATOM 671 O O . ARG A 1 85 ? -11.285 9.535 24.692 1.00 89.81 85 ARG A O 1
ATOM 678 N N . TYR A 1 86 ? -9.684 8.401 23.603 1.00 87.94 86 TYR A N 1
ATOM 679 C CA . TYR A 1 86 ? -8.553 9.092 24.250 1.00 87.94 86 TYR A CA 1
ATOM 680 C C . TYR A 1 86 ? -8.064 10.330 23.503 1.00 87.94 86 TYR A C 1
ATOM 682 O O . TYR A 1 86 ? -7.398 11.186 24.085 1.00 87.94 86 TYR A O 1
ATOM 690 N N . ARG A 1 87 ? -8.396 10.473 22.216 1.00 87.06 87 ARG A N 1
ATOM 691 C CA . ARG A 1 87 ? -7.893 11.570 21.381 1.00 87.06 87 ARG A CA 1
ATOM 692 C C . ARG A 1 87 ? -8.279 12.931 21.935 1.00 87.06 87 ARG A C 1
ATOM 694 O O . ARG A 1 87 ? -7.426 13.803 21.960 1.00 87.06 87 ARG A O 1
ATOM 701 N N . ASN A 1 88 ? -9.521 13.117 22.384 1.00 87.62 88 ASN A N 1
ATOM 702 C CA . ASN A 1 88 ? -9.962 14.406 22.922 1.00 87.62 88 ASN A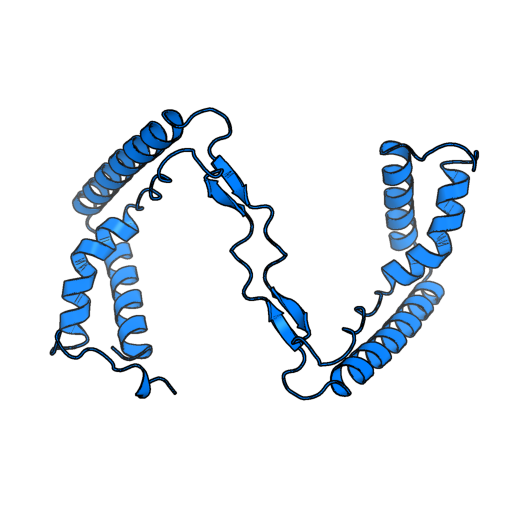 CA 1
ATOM 703 C C . ASN A 1 88 ? -9.213 14.782 24.204 1.00 87.62 88 ASN A C 1
ATOM 705 O O . ASN A 1 88 ? -8.882 15.949 24.383 1.00 87.62 88 ASN A O 1
ATOM 709 N N . GLN A 1 89 ? -8.919 13.803 25.065 1.00 89.06 89 GLN A N 1
ATOM 710 C CA . GLN A 1 89 ? -8.124 14.032 26.269 1.00 89.06 89 GLN A CA 1
ATOM 711 C C . GLN A 1 89 ? -6.698 14.447 25.896 1.00 89.06 89 GLN A C 1
ATOM 713 O O . GLN A 1 89 ? -6.246 15.521 26.271 1.00 89.06 89 GLN A O 1
ATOM 718 N N . ILE A 1 90 ? -6.036 13.662 25.043 1.00 87.75 90 ILE A N 1
ATOM 719 C CA . ILE A 1 90 ? -4.653 13.927 24.626 1.00 87.75 90 ILE A CA 1
ATOM 720 C C . ILE A 1 90 ? -4.546 15.241 23.843 1.00 87.75 90 ILE A C 1
ATOM 722 O O . ILE A 1 90 ? -3.554 15.950 23.967 1.00 87.75 90 ILE A O 1
ATOM 726 N N . MET A 1 91 ? -5.555 15.591 23.040 1.00 86.88 91 MET A N 1
ATOM 727 C CA . MET A 1 91 ? -5.597 16.872 22.332 1.00 86.88 91 MET A CA 1
ATOM 728 C C . MET A 1 91 ? -5.652 18.052 23.305 1.00 86.88 91 MET A C 1
ATOM 730 O O . MET A 1 91 ? -4.932 19.016 23.077 1.00 86.88 91 MET A O 1
ATOM 734 N N . LYS A 1 92 ? -6.428 17.961 24.393 1.00 87.25 92 LYS A N 1
ATOM 735 C CA . LYS A 1 92 ? -6.449 18.988 25.449 1.00 87.25 92 LYS A CA 1
ATOM 736 C C . LYS A 1 92 ? -5.126 19.061 26.211 1.00 87.25 92 LYS A C 1
ATOM 738 O O . LYS A 1 92 ? -4.670 20.153 26.521 1.00 87.25 92 LYS A O 1
ATOM 743 N N . ASP A 1 93 ? -4.494 17.917 26.466 1.00 86.44 93 ASP A N 1
ATOM 744 C CA . ASP A 1 93 ? -3.211 17.867 27.177 1.00 86.44 93 ASP A CA 1
ATOM 745 C C . ASP A 1 93 ? -2.060 18.446 26.339 1.00 86.44 93 ASP A C 1
ATOM 747 O O . ASP A 1 93 ? -1.122 19.030 26.876 1.00 86.44 93 ASP A O 1
ATOM 751 N N . VAL A 1 94 ? -2.098 18.243 25.017 1.00 83.62 94 VAL A N 1
ATOM 752 C CA . VAL A 1 94 ? -1.082 18.757 24.083 1.00 83.62 94 VAL A CA 1
ATOM 753 C C . VAL A 1 94 ? -1.344 20.218 23.721 1.00 83.62 94 VAL A C 1
ATOM 755 O O . VAL A 1 94 ? -0.390 20.964 23.526 1.00 83.62 94 VAL A O 1
ATOM 758 N N . HIS A 1 95 ? -2.611 20.625 23.642 1.00 81.50 95 HIS A N 1
ATOM 759 C CA . HIS A 1 95 ? -3.017 21.976 23.278 1.00 81.50 95 HIS A CA 1
ATOM 760 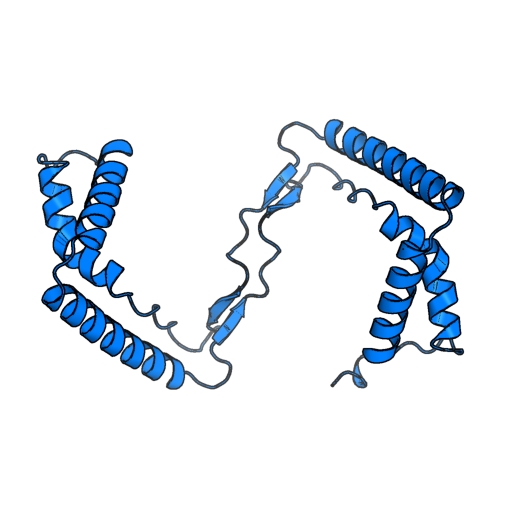C C . HIS A 1 95 ? -4.101 22.481 24.246 1.00 81.50 95 HIS A C 1
ATOM 762 O O . HIS A 1 95 ? -5.299 22.298 24.002 1.00 81.50 95 HIS A O 1
ATOM 768 N N . PRO A 1 96 ? -3.693 23.090 25.372 1.00 75.06 96 PRO A N 1
ATOM 769 C CA . PRO A 1 96 ? -4.619 23.536 26.410 1.00 75.06 96 PRO A CA 1
ATOM 770 C C . PRO A 1 96 ? -5.426 24.778 26.012 1.00 75.06 96 PRO A C 1
ATOM 772 O O . PRO A 1 96 ? -6.449 25.049 26.635 1.00 75.06 96 PRO A O 1
ATOM 775 N N . ASP A 1 97 ? -4.996 25.523 24.989 1.00 77.50 97 ASP A N 1
ATOM 776 C CA . ASP A 1 97 ? -5.721 26.683 24.473 1.00 77.50 97 ASP A CA 1
ATOM 777 C C . ASP A 1 97 ? -6.714 26.256 23.374 1.00 77.50 97 ASP A C 1
ATOM 779 O O . ASP A 1 97 ? -6.307 25.978 22.251 1.00 77.50 97 ASP A O 1
ATOM 783 N N . PRO A 1 98 ? -8.031 26.221 23.632 1.00 67.56 98 PRO A N 1
ATOM 784 C CA . PRO A 1 98 ? -9.011 25.793 22.635 1.00 67.56 98 PRO A CA 1
ATOM 785 C C . PRO A 1 98 ? -9.199 26.796 21.484 1.00 67.56 98 PRO A C 1
ATOM 787 O O . PRO A 1 98 ? -9.909 26.485 20.525 1.00 67.56 98 PRO A O 1
ATOM 790 N N . THR A 1 99 ? -8.629 28.003 21.583 1.00 71.31 99 THR A N 1
ATOM 791 C CA . THR A 1 99 ? -8.819 29.079 20.597 1.00 71.31 99 THR A CA 1
ATOM 792 C C . THR A 1 99 ? -7.720 29.136 19.540 1.00 71.31 99 THR A C 1
ATOM 794 O O . THR A 1 99 ? -7.936 29.696 18.460 1.00 71.31 99 THR A O 1
ATOM 797 N N . SER A 1 100 ? -6.568 28.520 19.809 1.00 77.25 100 SER A N 1
ATOM 798 C CA . SER A 1 100 ? -5.455 28.465 18.871 1.00 77.25 100 SER A CA 1
ATOM 799 C C . SER A 1 100 ? -5.559 27.250 17.940 1.00 77.25 100 SER A C 1
ATOM 801 O O . SER A 1 100 ? -6.296 26.287 18.163 1.00 77.25 100 SER A O 1
ATOM 803 N N . LYS A 1 101 ? -4.875 27.331 16.796 1.00 79.69 101 LYS A N 1
ATOM 804 C CA . LYS A 1 101 ? -4.832 26.228 15.832 1.00 79.69 101 LYS A CA 1
ATOM 805 C C . LYS A 1 101 ? -3.706 25.286 16.224 1.00 79.69 101 LYS A C 1
ATOM 807 O O . LYS A 1 101 ? -2.574 25.728 16.382 1.00 79.69 101 LYS A O 1
ATOM 812 N N . PHE A 1 102 ? -3.997 23.988 16.229 1.00 81.69 102 PHE A N 1
ATOM 813 C CA . PHE A 1 102 ? -2.967 22.963 16.348 1.00 81.69 102 PHE A CA 1
ATOM 814 C C . PHE A 1 102 ? -1.912 23.120 15.250 1.00 81.69 102 PHE A C 1
ATOM 816 O O . PHE A 1 102 ? -2.213 23.109 14.048 1.00 81.69 102 PHE A O 1
ATOM 823 N N . THR A 1 103 ? -0.662 23.199 15.674 1.00 86.75 103 THR A N 1
ATOM 824 C CA . THR A 1 103 ? 0.512 23.062 14.820 1.00 86.75 103 THR A CA 1
ATOM 825 C C . THR A 1 103 ? 0.654 21.620 14.335 1.00 86.75 103 THR A C 1
ATOM 827 O O . THR A 1 103 ? 0.024 20.673 14.830 1.00 86.75 103 THR A O 1
ATOM 830 N N . ARG A 1 104 ? 1.492 21.423 13.316 1.00 83.19 104 ARG A N 1
ATOM 831 C CA . ARG A 1 104 ? 1.731 20.086 12.765 1.00 83.19 104 ARG A CA 1
ATOM 832 C C . ARG A 1 104 ? 2.430 19.184 13.782 1.00 83.19 104 ARG A C 1
ATOM 834 O O . ARG A 1 104 ? 2.147 17.988 13.833 1.00 83.19 104 ARG A O 1
ATOM 841 N N . GLU A 1 105 ? 3.319 19.762 14.570 1.00 83.38 105 GLU A N 1
ATOM 842 C CA . GLU A 1 105 ? 4.126 19.115 15.594 1.00 83.38 105 GLU A CA 1
ATOM 843 C C . GLU A 1 105 ? 3.245 18.649 16.760 1.00 83.38 105 GLU A C 1
ATOM 845 O O . GLU A 1 105 ? 3.348 17.498 17.185 1.00 83.38 105 GLU A O 1
ATOM 850 N N . GLU A 1 106 ? 2.297 19.483 17.202 1.00 84.69 106 GLU A N 1
ATOM 851 C CA . GLU A 1 106 ? 1.297 19.111 18.212 1.00 84.69 106 GLU A CA 1
ATOM 852 C C . GLU A 1 106 ? 0.402 17.967 17.721 1.00 84.69 106 GLU A C 1
ATOM 854 O O . GLU A 1 106 ? 0.219 16.973 18.425 1.00 84.69 106 GLU A O 1
ATOM 859 N N . MET A 1 107 ? -0.092 18.033 16.478 1.00 85.44 107 MET A N 1
ATOM 860 C CA . MET A 1 107 ? -0.873 16.930 15.901 1.00 85.44 107 MET A CA 1
ATOM 861 C C . MET A 1 107 ? -0.070 15.630 15.816 1.00 85.44 107 MET A C 1
ATOM 863 O O . MET A 1 107 ? -0.613 14.551 16.068 1.00 85.44 107 MET A O 1
ATOM 867 N N . GLN A 1 108 ? 1.217 15.722 15.476 1.00 86.31 108 GLN A N 1
ATOM 868 C CA . GLN A 1 108 ? 2.108 14.568 15.461 1.00 86.31 108 GLN A CA 1
ATOM 869 C C . GLN A 1 108 ? 2.277 13.995 16.876 1.00 86.31 108 GLN A C 1
ATOM 871 O O . GLN A 1 108 ? 2.136 12.784 17.049 1.00 86.31 108 GLN A O 1
ATOM 876 N N . SER A 1 109 ? 2.484 14.848 17.885 1.00 85.44 109 SER A N 1
ATOM 877 C CA . SER A 1 109 ? 2.578 14.460 19.300 1.00 85.44 109 SER A CA 1
ATOM 878 C C . SER A 1 109 ? 1.330 13.708 19.777 1.00 85.44 109 SER A C 1
ATOM 880 O O . SER A 1 109 ? 1.447 12.612 20.329 1.00 85.44 109 SER A O 1
ATOM 882 N N . VAL A 1 110 ? 0.130 14.213 19.459 1.00 86.88 110 VAL A N 1
ATOM 883 C CA . VAL A 1 110 ? -1.145 13.536 19.767 1.00 86.88 110 VAL A CA 1
ATOM 884 C C . VAL A 1 110 ? -1.178 12.127 19.170 1.00 86.88 110 VAL A C 1
ATOM 886 O O . VAL A 1 110 ? -1.535 11.167 19.853 1.00 86.88 110 VAL A O 1
ATOM 889 N N . THR A 1 111 ? -0.788 11.974 17.899 1.00 86.94 111 THR A N 1
ATOM 890 C CA . THR A 1 111 ? -0.793 10.653 17.248 1.00 86.94 111 THR A CA 1
ATOM 891 C C . THR A 1 111 ? 0.251 9.694 17.813 1.00 86.94 111 THR A C 1
ATOM 893 O O . THR A 1 111 ? -0.032 8.501 17.918 1.00 86.94 111 THR A O 1
ATOM 896 N N . THR A 1 112 ? 1.427 10.193 18.200 1.00 89.25 112 THR A N 1
ATOM 897 C CA . THR A 1 112 ? 2.480 9.378 18.819 1.00 89.25 112 THR A CA 1
ATOM 898 C C . THR A 1 112 ? 2.032 8.868 20.188 1.00 89.25 112 THR A C 1
ATOM 900 O O . THR A 1 112 ? 2.084 7.661 20.422 1.00 89.25 112 THR A O 1
ATOM 903 N N . ARG A 1 113 ? 1.482 9.744 21.041 1.00 89.00 113 ARG A N 1
ATOM 904 C CA . ARG A 1 113 ? 0.957 9.365 22.366 1.00 89.00 113 ARG A CA 1
ATOM 905 C C . ARG A 1 113 ? -0.168 8.334 22.275 1.00 89.00 113 ARG A C 1
ATOM 907 O O . ARG A 1 113 ? -0.174 7.364 23.024 1.00 89.00 113 ARG A O 1
ATOM 914 N N . LEU A 1 114 ? -1.089 8.489 21.319 1.00 88.88 114 LEU A N 1
ATOM 915 C CA . LEU A 1 114 ? -2.141 7.493 21.064 1.00 88.88 114 LEU A CA 1
ATOM 916 C C . LEU A 1 114 ? -1.570 6.114 20.711 1.00 88.88 114 LEU A C 1
ATOM 918 O O . LEU A 1 114 ? -2.079 5.096 21.177 1.00 88.88 114 LEU A O 1
ATOM 922 N N . ALA A 1 115 ? -0.515 6.070 19.896 1.00 88.81 115 ALA A N 1
ATOM 923 C CA . ALA A 1 115 ? 0.121 4.815 19.516 1.00 88.81 115 ALA A CA 1
ATOM 924 C C . ALA A 1 115 ? 0.865 4.160 20.692 1.00 88.81 115 ALA A C 1
ATOM 926 O O . ALA A 1 115 ? 0.881 2.935 20.793 1.00 88.81 115 ALA A O 1
ATOM 927 N N . GLU A 1 116 ? 1.475 4.954 21.572 1.00 90.88 116 GLU A N 1
ATOM 928 C CA . GLU A 1 116 ? 2.134 4.472 22.792 1.00 90.88 116 GLU A CA 1
ATOM 929 C C . GLU A 1 116 ? 1.129 3.906 23.794 1.00 90.88 116 GLU A C 1
ATOM 931 O O . GLU A 1 116 ? 1.300 2.773 24.241 1.00 90.88 116 GLU A O 1
ATOM 936 N N . LEU A 1 117 ? 0.042 4.631 24.066 1.00 90.56 117 LEU A N 1
ATOM 937 C CA . LEU A 1 117 ? -1.020 4.154 24.954 1.00 90.56 117 LEU A CA 1
ATOM 938 C C . LEU A 1 117 ? -1.673 2.879 24.419 1.00 90.56 117 LEU A C 1
ATOM 940 O O . LEU A 1 117 ? -1.913 1.948 25.177 1.00 90.56 117 LEU A O 1
ATOM 944 N N . TRP A 1 118 ? -1.877 2.779 23.104 1.00 89.56 118 TRP A N 1
ATOM 945 C CA . TRP A 1 118 ? -2.388 1.551 22.497 1.00 89.56 118 TRP A CA 1
ATOM 946 C C . TRP A 1 118 ? -1.457 0.347 22.695 1.00 89.56 118 TRP A C 1
ATOM 948 O O . TRP A 1 118 ? -1.931 -0.772 22.864 1.00 89.56 118 TRP A O 1
ATOM 958 N N . LYS A 1 119 ? -0.131 0.543 22.693 1.00 91.44 119 LYS A N 1
ATOM 959 C CA . LYS A 1 119 ? 0.821 -0.546 22.986 1.00 91.44 119 LYS A CA 1
ATOM 960 C C . LYS A 1 119 ? 0.734 -1.023 24.438 1.00 91.44 119 LYS A C 1
ATOM 962 O O . LYS A 1 119 ? 1.115 -2.156 24.708 1.00 91.44 119 LYS A O 1
ATOM 967 N N . GLN A 1 120 ? 0.264 -0.164 25.341 1.00 92.56 120 GLN A N 1
ATOM 968 C CA . GLN A 1 120 ? 0.145 -0.417 26.779 1.00 92.56 120 GLN A CA 1
ATOM 969 C C . GLN A 1 120 ? -1.315 -0.600 27.226 1.00 92.56 120 GLN A C 1
ATOM 971 O O . GLN A 1 120 ? -1.605 -0.533 28.417 1.00 92.56 120 GLN A O 1
ATOM 976 N N . ILE A 1 121 ? -2.239 -0.809 26.283 1.00 91.62 121 ILE A N 1
ATOM 977 C CA . ILE A 1 121 ? -3.666 -0.925 26.578 1.00 91.62 121 ILE A CA 1
ATOM 978 C C . ILE A 1 121 ? -3.945 -2.099 27.525 1.00 91.62 121 ILE A C 1
ATOM 980 O O . ILE A 1 121 ? -3.371 -3.184 27.384 1.00 91.62 121 ILE A O 1
ATOM 984 N N . ALA A 1 122 ? -4.862 -1.893 28.472 1.00 92.75 122 ALA A N 1
ATOM 985 C CA . ALA A 1 122 ? -5.303 -2.949 29.370 1.00 92.75 122 ALA A CA 1
ATOM 986 C C . ALA A 1 122 ? -6.020 -4.072 28.586 1.00 92.75 122 ALA A C 1
ATOM 988 O O . ALA A 1 122 ? -6.773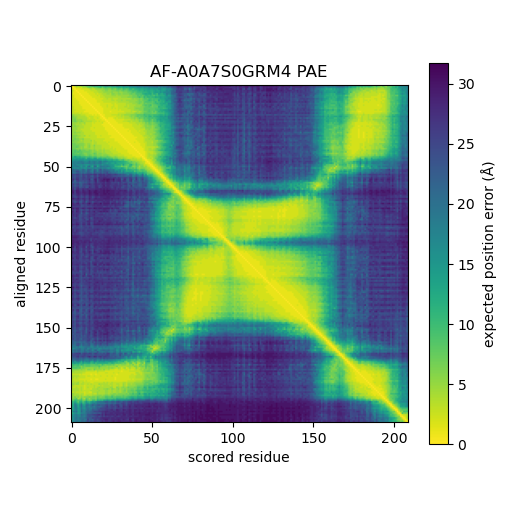 -3.780 27.650 1.00 92.75 122 ALA A O 1
ATOM 989 N N . PRO A 1 123 ? -5.845 -5.356 28.956 1.00 91.12 123 PRO A N 1
ATOM 990 C CA . PRO A 1 123 ? -6.495 -6.469 28.261 1.00 91.12 123 PRO A CA 1
ATOM 991 C C . PRO A 1 123 ? -8.026 -6.366 28.214 1.00 91.12 123 PRO A C 1
ATOM 993 O O . PRO A 1 123 ? -8.622 -6.680 27.184 1.00 91.12 123 PRO A O 1
ATOM 996 N N . GLU A 1 124 ? -8.646 -5.894 29.297 1.00 92.31 124 GLU A N 1
ATOM 997 C CA . GLU A 1 124 ? -10.096 -5.673 29.393 1.00 92.31 124 GLU A CA 1
ATOM 998 C C . GLU A 1 124 ? -10.558 -4.613 28.388 1.00 92.31 124 GLU A C 1
ATOM 1000 O O . GLU A 1 124 ? -11.454 -4.840 27.577 1.00 92.31 124 GLU A O 1
ATOM 1005 N N . GLU A 1 125 ? -9.859 -3.482 28.347 1.00 91.38 125 GLU A N 1
ATOM 1006 C CA . GLU A 1 125 ? -10.194 -2.383 27.449 1.00 91.38 125 GLU A CA 1
ATOM 1007 C C . GLU A 1 125 ? -9.966 -2.744 25.970 1.00 91.38 125 GLU A C 1
ATOM 1009 O O . GLU A 1 125 ? -10.728 -2.349 25.077 1.00 91.38 125 GLU A O 1
ATOM 1014 N N . LEU A 1 126 ? -8.931 -3.543 25.695 1.00 89.44 126 LEU A N 1
ATOM 1015 C CA . LEU A 1 126 ? -8.687 -4.105 24.372 1.00 89.44 126 LEU A CA 1
ATOM 1016 C C . LEU A 1 126 ? -9.827 -5.034 23.943 1.00 89.44 126 LEU A C 1
ATOM 1018 O O . LEU A 1 126 ? -10.218 -5.000 22.772 1.00 89.44 126 LEU A O 1
ATOM 1022 N N . ALA A 1 127 ? -10.343 -5.859 24.859 1.00 91.25 127 ALA A N 1
ATOM 1023 C CA . ALA A 1 127 ? -11.479 -6.737 24.593 1.00 91.25 127 ALA A CA 1
ATOM 1024 C C . ALA A 1 127 ? -12.734 -5.920 24.252 1.00 91.25 127 ALA A C 1
ATOM 1026 O O . ALA A 1 127 ? -13.359 -6.183 23.223 1.00 91.25 127 ALA A O 1
ATOM 1027 N N . ASP A 1 128 ? -13.019 -4.856 25.002 1.00 93.31 128 ASP A N 1
ATOM 1028 C CA . ASP A 1 128 ? -14.143 -3.950 24.728 1.00 93.31 128 ASP A CA 1
ATOM 1029 C C . ASP A 1 128 ? -14.018 -3.243 23.371 1.00 93.31 128 ASP A C 1
ATOM 1031 O O . ASP A 1 128 ? -14.984 -3.137 22.600 1.00 93.31 128 ASP A O 1
ATOM 1035 N N . CYS A 1 129 ? -12.815 -2.756 23.047 1.00 89.12 129 CYS A N 1
ATOM 1036 C CA . CYS A 1 129 ? -12.544 -2.119 21.759 1.00 89.12 129 CYS A CA 1
ATOM 1037 C C . CYS A 1 129 ? -12.705 -3.107 20.597 1.00 89.12 129 CYS A C 1
ATOM 1039 O O . CYS A 1 129 ? -13.212 -2.724 19.539 1.00 89.12 129 CYS A O 1
ATOM 1041 N N . LYS A 1 130 ? -12.299 -4.371 20.781 1.00 89.44 130 LYS A N 1
ATOM 1042 C CA . LYS A 1 130 ? -12.494 -5.445 19.793 1.00 89.44 130 LYS A CA 1
ATOM 1043 C C . LYS A 1 130 ? -13.967 -5.803 19.632 1.00 89.44 130 LYS A C 1
ATOM 1045 O O . LYS A 1 130 ? -14.448 -5.753 18.508 1.00 89.44 130 LYS A O 1
ATOM 1050 N N . ALA A 1 131 ? -14.696 -6.030 20.722 1.00 91.19 131 ALA A N 1
ATOM 1051 C CA . ALA A 1 131 ? -16.127 -6.336 20.679 1.00 91.19 131 ALA A CA 1
ATOM 1052 C C . ALA A 1 131 ? -16.925 -5.233 19.961 1.00 91.19 131 ALA A C 1
ATOM 1054 O O . ALA A 1 131 ? -17.778 -5.504 19.115 1.00 91.19 131 ALA A O 1
ATOM 1055 N N . THR A 1 132 ? -16.588 -3.966 20.224 1.00 88.88 132 THR A N 1
ATOM 1056 C CA . THR A 1 132 ? -17.192 -2.829 19.515 1.00 88.88 132 THR A CA 1
ATOM 1057 C C . THR A 1 132 ? -16.817 -2.820 18.028 1.00 88.88 132 THR A C 1
ATOM 1059 O O . THR A 1 132 ? -17.666 -2.532 17.181 1.00 88.88 132 THR A O 1
ATOM 1062 N N . ALA A 1 133 ? -15.558 -3.121 17.688 1.00 86.50 133 ALA A N 1
ATOM 1063 C CA . ALA A 1 133 ? -15.100 -3.195 16.299 1.00 86.50 133 ALA A CA 1
ATOM 1064 C C . ALA A 1 133 ? -15.794 -4.317 15.523 1.00 86.50 133 ALA A C 1
ATOM 1066 O O . ALA A 1 133 ? -16.168 -4.104 14.370 1.00 86.50 133 ALA A O 1
ATOM 1067 N N . ASP A 1 134 ? -15.994 -5.468 16.160 1.00 86.88 134 ASP A N 1
ATOM 1068 C CA . ASP A 1 134 ? -16.670 -6.623 15.576 1.00 86.88 134 ASP A CA 1
ATOM 1069 C C . ASP A 1 134 ? -18.142 -6.305 15.309 1.00 86.88 134 ASP A C 1
ATOM 1071 O O . ASP A 1 134 ? -18.597 -6.462 14.178 1.00 86.88 134 ASP A O 1
ATOM 1075 N N . ARG A 1 135 ? -18.846 -5.681 16.264 1.00 89.12 135 ARG A N 1
ATOM 1076 C CA . ARG A 1 135 ? -20.222 -5.205 16.037 1.00 89.12 135 ARG A CA 1
ATOM 1077 C C . ARG A 1 135 ? -20.317 -4.235 14.853 1.00 89.12 135 ARG A C 1
ATOM 1079 O O . ARG A 1 135 ? -21.184 -4.378 13.998 1.00 89.12 135 ARG A O 1
ATOM 1086 N N . LEU A 1 136 ? -19.408 -3.258 14.767 1.00 86.38 136 LEU A N 1
ATOM 1087 C CA . LEU A 1 136 ? -19.377 -2.310 13.641 1.00 86.38 136 LEU A CA 1
ATOM 1088 C C . LEU A 1 136 ? -19.019 -2.986 12.311 1.00 86.38 136 LEU A C 1
ATOM 1090 O O . LEU A 1 136 ? -19.417 -2.507 11.246 1.00 86.38 136 LEU A O 1
ATOM 1094 N N . LYS A 1 137 ? -18.228 -4.061 12.352 1.00 83.38 137 LYS A N 1
ATOM 1095 C CA . LYS A 1 137 ? -17.905 -4.872 11.179 1.00 83.38 137 LYS A CA 1
ATOM 1096 C C . LYS A 1 137 ? -19.137 -5.625 10.695 1.00 83.38 137 LYS A C 1
ATOM 1098 O O . LYS A 1 137 ? -19.408 -5.568 9.499 1.00 83.38 137 LYS A O 1
ATOM 1103 N N . ASP A 1 138 ? -19.902 -6.219 11.600 1.00 85.19 138 ASP A N 1
ATOM 1104 C CA . ASP A 1 138 ? -21.142 -6.917 11.264 1.00 85.19 138 ASP A CA 1
ATOM 1105 C C . ASP A 1 138 ? -22.198 -5.949 10.712 1.00 85.19 138 ASP A C 1
ATOM 1107 O O . ASP A 1 138 ? -22.798 -6.223 9.675 1.00 85.19 138 ASP A O 1
ATOM 1111 N N . GLU A 1 139 ? -22.350 -4.760 11.312 1.00 80.50 139 GLU A N 1
ATOM 1112 C CA . GLU A 1 139 ? -23.203 -3.684 10.777 1.00 80.50 139 GLU A CA 1
ATOM 1113 C C . GLU A 1 139 ? -22.775 -3.264 9.360 1.00 80.50 139 GLU A C 1
ATOM 1115 O O . GLU A 1 139 ? -23.610 -3.099 8.467 1.00 80.50 139 GLU A O 1
ATOM 1120 N N . TYR A 1 140 ? -21.467 -3.107 9.125 1.00 80.12 140 TYR A N 1
ATOM 1121 C CA . TYR A 1 140 ? -20.936 -2.774 7.802 1.00 80.12 140 TYR A CA 1
ATOM 1122 C C . TYR A 1 140 ? -21.166 -3.895 6.786 1.00 80.12 140 TYR A C 1
ATOM 1124 O O . TYR A 1 140 ? -21.520 -3.610 5.639 1.00 80.12 140 TYR A O 1
ATOM 1132 N N . ASP A 1 141 ? -20.959 -5.151 7.178 1.00 75.31 141 ASP A N 1
ATOM 1133 C CA . ASP A 1 141 ? -21.141 -6.308 6.305 1.00 75.31 141 ASP A CA 1
ATOM 1134 C C . ASP A 1 141 ? -22.630 -6.521 5.980 1.00 75.31 141 ASP A C 1
ATOM 1136 O O . ASP A 1 141 ? -22.957 -6.751 4.813 1.00 75.31 141 ASP A O 1
ATOM 1140 N N . ALA A 1 142 ? -23.537 -6.308 6.939 1.00 77.12 142 ALA A N 1
ATOM 1141 C CA . ALA A 1 142 ? -24.985 -6.296 6.719 1.00 77.12 142 ALA A CA 1
ATOM 1142 C C . ALA A 1 142 ? -25.417 -5.151 5.787 1.00 77.12 142 ALA A C 1
ATOM 1144 O O . ALA A 1 142 ? -26.107 -5.385 4.794 1.00 77.12 142 ALA A O 1
ATOM 1145 N N . ALA A 1 143 ? -24.945 -3.922 6.030 1.00 73.50 143 ALA A N 1
ATOM 1146 C CA . ALA A 1 143 ? -25.227 -2.775 5.161 1.00 73.50 143 ALA A CA 1
ATOM 1147 C C . ALA A 1 143 ? -24.677 -2.977 3.740 1.00 73.50 143 ALA A C 1
ATOM 1149 O O . ALA A 1 143 ? -25.283 -2.558 2.755 1.00 73.50 143 ALA A O 1
ATOM 1150 N N . LYS A 1 144 ? -23.524 -3.640 3.613 1.00 69.06 144 LYS A N 1
ATOM 1151 C CA . LYS A 1 144 ? -22.930 -4.003 2.325 1.00 69.06 144 LYS A CA 1
ATOM 1152 C C . LYS A 1 144 ? -23.721 -5.110 1.620 1.00 69.06 144 LYS A C 1
ATOM 1154 O O . LYS A 1 144 ? -23.817 -5.058 0.396 1.00 69.06 144 LYS A O 1
ATOM 1159 N N . ALA A 1 145 ? -24.252 -6.085 2.356 1.00 70.62 145 ALA A N 1
ATOM 1160 C CA . ALA A 1 145 ? -25.075 -7.171 1.822 1.00 70.62 145 ALA A CA 1
ATOM 1161 C C . ALA A 1 145 ? -26.475 -6.700 1.396 1.00 70.62 145 ALA A C 1
ATOM 1163 O O . ALA A 1 145 ? -27.018 -7.220 0.427 1.00 70.62 145 ALA A O 1
ATOM 1164 N N . ALA A 1 146 ? -27.024 -5.682 2.065 1.00 71.44 146 ALA A N 1
ATOM 1165 C CA . ALA A 1 146 ? -28.296 -5.055 1.702 1.00 71.44 146 ALA A CA 1
ATOM 1166 C C . ALA A 1 146 ? -28.235 -4.261 0.381 1.00 71.44 146 ALA A C 1
ATOM 1168 O O . ALA A 1 146 ? -29.269 -3.942 -0.204 1.00 71.44 146 ALA A O 1
ATOM 1169 N N . LEU A 1 147 ? -27.035 -3.928 -0.109 1.00 66.94 147 LEU A N 1
ATOM 1170 C CA . LEU A 1 147 ? -26.882 -3.288 -1.412 1.00 66.94 147 LEU A CA 1
ATOM 1171 C C . LEU A 1 147 ? -27.130 -4.293 -2.544 1.00 66.94 147 LEU A C 1
ATOM 1173 O O . LEU A 1 147 ? -26.643 -5.424 -2.481 1.00 66.94 147 LEU A O 1
ATOM 1177 N N . PRO A 1 148 ? -27.798 -3.879 -3.636 1.00 61.97 148 PRO A N 1
ATOM 1178 C CA . PRO A 1 148 ? -28.098 -4.792 -4.725 1.00 61.97 148 PRO A CA 1
ATOM 1179 C C . PRO A 1 148 ? -26.811 -5.350 -5.357 1.00 61.97 148 PRO A C 1
ATOM 1181 O O . PRO A 1 148 ? -25.806 -4.629 -5.453 1.00 61.97 148 PRO A O 1
ATOM 1184 N N . PRO A 1 149 ? -26.825 -6.605 -5.849 1.00 56.00 149 PRO A N 1
ATOM 1185 C CA . PRO A 1 149 ? -25.689 -7.194 -6.548 1.00 56.00 149 PRO A CA 1
ATOM 1186 C C . PRO A 1 149 ? -25.156 -6.253 -7.641 1.00 56.00 149 PRO A C 1
ATOM 1188 O O . PRO A 1 149 ? -25.905 -5.690 -8.441 1.00 56.00 149 PRO A O 1
ATOM 1191 N N . GLY A 1 150 ? -23.844 -6.007 -7.633 1.00 57.16 150 GLY A N 1
ATOM 1192 C CA . GLY A 1 150 ? -23.192 -5.085 -8.570 1.00 57.16 150 GLY A CA 1
ATOM 1193 C C . GLY A 1 150 ? -23.305 -3.590 -8.235 1.00 57.16 150 GLY A C 1
ATOM 1194 O O . GLY A 1 150 ? -22.785 -2.773 -8.991 1.00 57.16 150 GLY A O 1
ATOM 1195 N N . ALA A 1 151 ? -23.919 -3.195 -7.112 1.00 58.28 151 ALA A N 1
ATOM 1196 C CA . ALA A 1 151 ? -23.926 -1.799 -6.654 1.00 58.28 151 ALA A CA 1
ATOM 1197 C C . ALA A 1 151 ? -22.532 -1.283 -6.271 1.00 58.28 151 ALA A C 1
ATOM 1199 O O . ALA A 1 151 ? -22.261 -0.090 -6.381 1.00 58.28 151 ALA A O 1
ATOM 1200 N N . LEU A 1 152 ? -21.631 -2.174 -5.851 1.00 56.06 152 LEU A N 1
ATOM 1201 C CA . LEU A 1 152 ? -20.249 -1.851 -5.515 1.00 56.06 152 LEU A CA 1
ATOM 1202 C C . LEU A 1 152 ? -19.317 -2.357 -6.615 1.00 56.06 152 LEU A C 1
ATOM 1204 O O . LEU A 1 152 ? -19.137 -3.562 -6.781 1.00 56.06 152 LEU A O 1
ATOM 1208 N N . LYS A 1 153 ? -18.666 -1.438 -7.334 1.00 56.00 153 LYS A N 1
ATOM 1209 C CA . LYS A 1 153 ? -17.624 -1.770 -8.315 1.00 56.00 153 LYS A CA 1
ATOM 1210 C C . LYS A 1 153 ? -16.248 -1.383 -7.790 1.00 56.00 153 LYS A C 1
ATOM 1212 O O . LYS A 1 153 ? -16.078 -0.385 -7.090 1.00 56.00 153 LYS A O 1
ATOM 1217 N N . ARG A 1 154 ? -15.230 -2.172 -8.136 1.00 54.41 154 ARG A N 1
ATOM 1218 C CA . ARG A 1 154 ? -13.836 -1.751 -7.953 1.00 54.41 154 ARG A CA 1
ATOM 1219 C C . ARG A 1 154 ? -13.546 -0.637 -8.946 1.00 54.41 154 ARG A C 1
ATOM 1221 O O . ARG A 1 154 ? -13.676 -0.843 -10.151 1.00 54.41 154 ARG A O 1
ATOM 1228 N N . ASP A 1 155 ? -13.118 0.510 -8.436 1.00 54.91 155 ASP A N 1
ATOM 1229 C CA . ASP A 1 155 ? -12.623 1.584 -9.279 1.00 54.91 155 ASP A CA 1
ATOM 1230 C C . ASP A 1 155 ? -11.440 1.074 -10.113 1.00 54.91 155 ASP A C 1
ATOM 1232 O O . ASP A 1 155 ? -10.447 0.557 -9.579 1.00 54.91 155 ASP A O 1
ATOM 1236 N N . LYS A 1 156 ? -11.561 1.216 -11.435 1.00 54.19 156 LYS A N 1
ATOM 1237 C CA . LYS A 1 156 ? -10.501 0.917 -12.409 1.00 54.19 156 LYS A CA 1
ATOM 1238 C C . LYS A 1 156 ? -9.570 2.125 -12.581 1.00 54.19 156 LYS A C 1
ATOM 1240 O O . LYS A 1 156 ? -9.038 2.335 -13.668 1.00 54.19 156 LYS A O 1
ATOM 1245 N N . GLY A 1 157 ? -9.398 2.928 -11.526 1.00 54.44 157 GLY A N 1
ATOM 1246 C CA . GLY A 1 157 ? -8.609 4.153 -11.538 1.00 54.44 157 GLY A CA 1
ATOM 1247 C C . GLY A 1 157 ? -7.224 3.970 -12.166 1.00 54.44 157 GLY A C 1
ATOM 1248 O O . GLY A 1 157 ? -6.616 2.893 -12.100 1.00 54.44 157 GLY A O 1
ATOM 1249 N N . LYS A 1 158 ? -6.722 5.045 -12.787 1.00 53.09 158 LYS A N 1
ATOM 1250 C CA . LYS A 1 158 ? -5.388 5.090 -13.403 1.00 53.09 158 LYS A CA 1
ATOM 1251 C C . LYS A 1 158 ? -4.313 4.713 -12.371 1.00 53.09 158 LYS A C 1
ATOM 1253 O O . LYS A 1 158 ? -4.476 4.914 -11.166 1.00 53.09 158 LYS A O 1
ATOM 1258 N N . LYS A 1 159 ? -3.205 4.114 -12.827 1.00 52.97 159 LYS A N 1
ATOM 1259 C CA . LYS A 1 159 ? -2.110 3.691 -11.937 1.00 52.97 159 LYS A CA 1
ATOM 1260 C C . LYS A 1 159 ? -1.563 4.910 -11.179 1.00 52.97 159 LYS A C 1
ATOM 1262 O O . LYS A 1 159 ? -0.993 5.812 -11.787 1.00 52.97 159 LYS A O 1
ATOM 1267 N N . LYS A 1 160 ? -1.694 4.896 -9.848 1.00 48.81 160 LYS A N 1
ATOM 1268 C CA . LYS A 1 160 ? -1.094 5.892 -8.948 1.00 48.81 160 LYS A CA 1
ATOM 1269 C C . LYS A 1 160 ? 0.408 6.027 -9.252 1.00 48.81 160 LYS A C 1
ATOM 1271 O O . LYS A 1 160 ? 1.077 5.013 -9.440 1.00 48.81 160 LYS A O 1
ATOM 1276 N N . HIS A 1 161 ? 0.923 7.259 -9.259 1.00 46.91 161 HIS A N 1
ATOM 1277 C CA . HIS A 1 161 ? 2.326 7.612 -9.545 1.00 46.91 161 HIS A CA 1
ATOM 1278 C C . HIS A 1 161 ? 2.788 7.501 -11.005 1.00 46.91 161 HIS A C 1
ATOM 1280 O O . HIS A 1 161 ? 3.988 7.596 -11.266 1.00 46.91 161 HIS A O 1
ATOM 1286 N N . GLN A 1 162 ? 1.882 7.368 -11.974 1.00 52.56 162 GLN A N 1
ATOM 1287 C CA . GLN A 1 162 ? 2.275 7.556 -13.367 1.00 52.56 162 GLN A CA 1
ATOM 1288 C C . GLN A 1 162 ? 2.704 9.015 -13.597 1.00 52.56 162 GLN A C 1
ATOM 1290 O O . GLN A 1 162 ? 2.058 9.951 -13.128 1.00 52.56 162 GLN A O 1
ATOM 1295 N N . LEU A 1 163 ? 3.814 9.213 -14.308 1.00 50.78 163 LEU A N 1
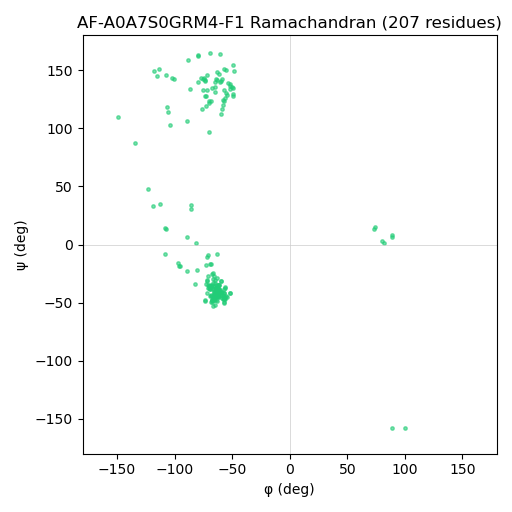ATOM 1296 C CA . LEU A 1 163 ? 4.196 10.535 -14.799 1.00 50.78 163 LEU A CA 1
ATOM 1297 C C . LEU A 1 163 ? 3.221 10.928 -15.914 1.00 50.78 163 LEU A C 1
ATOM 1299 O O . LEU A 1 163 ? 3.098 10.186 -16.893 1.00 50.78 163 LEU A O 1
ATOM 1303 N N . ILE A 1 164 ? 2.536 12.051 -15.758 1.00 50.06 164 ILE A N 1
ATOM 1304 C CA . ILE A 1 164 ? 1.635 12.625 -16.759 1.00 50.06 164 ILE A CA 1
ATOM 1305 C C . ILE A 1 164 ? 2.214 13.943 -17.259 1.00 50.06 164 ILE A C 1
ATOM 1307 O O . ILE A 1 164 ? 2.953 14.616 -16.535 1.00 50.06 164 ILE A O 1
ATOM 1311 N N . LEU A 1 165 ? 1.892 14.278 -18.502 1.00 48.12 165 LEU A N 1
ATOM 1312 C CA . LEU A 1 165 ? 2.211 15.577 -19.064 1.00 48.12 165 LEU A CA 1
ATOM 1313 C C . LEU A 1 165 ? 1.179 16.603 -18.581 1.00 48.12 165 LEU A C 1
ATOM 1315 O O . LEU A 1 165 ? -0.006 16.282 -18.481 1.00 48.12 165 LEU A O 1
ATOM 1319 N N . VAL A 1 166 ? 1.630 17.808 -18.254 1.00 48.28 166 VAL A N 1
ATOM 1320 C CA . VAL A 1 166 ? 0.746 18.951 -17.992 1.00 48.28 166 VAL A CA 1
ATOM 1321 C C . VAL A 1 166 ? 0.211 19.462 -19.336 1.00 48.28 166 VAL A C 1
ATOM 1323 O O . VAL A 1 166 ? 0.986 19.578 -20.284 1.00 48.28 166 VAL A O 1
ATOM 1326 N N . GLU A 1 167 ? -1.102 19.707 -19.435 1.00 44.47 167 GLU A N 1
ATOM 1327 C CA . GLU A 1 167 ? -1.772 20.123 -20.681 1.00 44.47 167 GLU A CA 1
ATOM 1328 C C . GLU A 1 167 ? -1.045 21.295 -21.366 1.00 44.47 167 GLU A C 1
ATOM 1330 O O . GLU A 1 167 ? -0.626 22.248 -20.707 1.00 44.47 167 GLU A O 1
ATOM 1335 N N . GLY A 1 168 ? -0.866 21.197 -22.691 1.00 45.59 168 GLY A N 1
ATOM 1336 C CA . GLY A 1 168 ? -0.250 22.239 -23.524 1.00 45.59 168 GLY A CA 1
ATOM 1337 C C . GLY A 1 168 ? 1.278 22.184 -23.696 1.00 45.59 168 GLY A C 1
ATOM 1338 O O . GLY A 1 168 ? 1.840 23.119 -24.256 1.00 45.59 168 GLY A O 1
ATOM 1339 N N . LYS A 1 169 ? 1.976 21.130 -23.238 1.00 48.62 169 LYS A N 1
ATOM 1340 C CA . LYS A 1 169 ? 3.459 21.045 -23.261 1.00 48.62 169 LYS A CA 1
ATOM 1341 C C . LYS A 1 169 ? 4.037 19.830 -24.018 1.00 48.62 169 LYS A C 1
ATOM 1343 O O . LYS A 1 169 ? 4.933 19.162 -23.506 1.00 48.62 169 LYS A O 1
ATOM 1348 N N . GLY A 1 170 ? 3.547 19.556 -25.231 1.00 51.75 170 GLY A N 1
ATOM 1349 C CA . GLY A 1 170 ? 4.141 18.583 -26.172 1.00 51.75 170 GLY A CA 1
ATOM 1350 C C . GLY A 1 170 ? 3.648 17.134 -26.040 1.00 51.75 170 GLY A C 1
ATOM 1351 O O . GLY A 1 170 ? 2.560 16.887 -25.527 1.00 51.75 170 GLY A O 1
ATOM 1352 N N . GLU A 1 171 ? 4.434 16.165 -26.519 1.00 57.34 171 GLU A N 1
ATOM 1353 C CA . GLU A 1 171 ? 4.188 14.731 -26.314 1.00 57.34 171 GLU A CA 1
ATOM 1354 C C . GLU A 1 171 ? 5.079 14.180 -25.196 1.00 57.34 171 GLU A C 1
ATOM 1356 O O . GLU A 1 171 ? 6.244 14.550 -25.048 1.00 57.34 171 GLU A O 1
ATOM 1361 N N . LYS A 1 172 ? 4.541 13.262 -24.385 1.00 58.84 172 LYS A N 1
ATOM 1362 C CA . LYS A 1 172 ? 5.331 12.605 -23.341 1.00 58.84 172 LYS A CA 1
ATOM 1363 C C . LYS A 1 172 ? 6.295 11.588 -23.979 1.00 58.84 172 LYS A C 1
ATOM 1365 O O . LYS A 1 172 ? 5.807 10.657 -24.622 1.00 58.84 172 LYS A O 1
ATOM 1370 N N . PRO A 1 173 ? 7.607 11.633 -23.669 1.00 64.19 173 PRO A N 1
ATOM 1371 C CA . PRO A 1 173 ? 8.546 10.603 -24.097 1.00 64.19 173 PRO A CA 1
ATOM 1372 C C . PRO A 1 173 ? 8.091 9.206 -23.647 1.00 64.19 173 PRO A C 1
ATOM 1374 O O . PRO A 1 173 ? 7.741 8.981 -22.476 1.00 64.19 173 PRO A O 1
ATOM 1377 N N . LYS A 1 174 ? 8.074 8.247 -24.579 1.00 70.62 174 LYS A N 1
ATOM 1378 C CA . LYS A 1 174 ? 7.754 6.846 -24.279 1.00 70.62 174 LYS A CA 1
ATOM 1379 C C . LYS A 1 174 ? 8.868 6.263 -23.414 1.00 70.62 174 LYS A C 1
ATOM 1381 O O . LYS A 1 174 ? 10.040 6.459 -23.699 1.00 70.62 174 LYS A O 1
ATOM 1386 N N . ARG A 1 175 ? 8.507 5.543 -22.346 1.00 71.12 175 ARG A N 1
ATOM 1387 C CA . ARG A 1 175 ? 9.494 4.952 -21.428 1.00 71.12 175 ARG A CA 1
ATOM 1388 C C . ARG A 1 175 ? 10.450 4.040 -22.203 1.00 71.12 175 ARG A C 1
ATOM 1390 O O . ARG A 1 175 ? 9.974 3.188 -22.955 1.00 71.12 175 ARG A O 1
ATOM 1397 N N . ALA A 1 176 ? 11.749 4.186 -21.946 1.00 81.12 176 ALA A N 1
ATOM 1398 C CA . ALA A 1 176 ? 12.777 3.308 -22.491 1.00 81.12 176 ALA A CA 1
ATOM 1399 C C . ALA A 1 176 ? 12.447 1.829 -22.236 1.00 81.12 176 ALA A C 1
ATOM 1401 O O . ALA A 1 176 ? 11.989 1.452 -21.147 1.00 81.12 176 ALA A O 1
ATOM 1402 N N . ARG A 1 177 ? 12.649 0.999 -23.264 1.00 82.44 177 ARG A N 1
ATOM 1403 C CA . ARG A 1 177 ? 12.503 -0.457 -23.164 1.00 82.44 177 ARG A CA 1
ATOM 1404 C C . ARG A 1 177 ? 13.695 -1.026 -22.400 1.00 82.44 177 ARG A C 1
ATOM 1406 O O . ARG A 1 177 ? 14.811 -0.551 -22.549 1.00 82.44 177 ARG A O 1
ATOM 1413 N N . THR A 1 178 ? 13.450 -2.045 -21.585 1.00 84.75 178 THR A N 1
ATOM 1414 C CA . THR A 1 178 ? 14.521 -2.787 -20.910 1.00 84.75 178 THR A CA 1
ATOM 1415 C C . THR A 1 178 ? 15.159 -3.790 -21.870 1.00 84.75 178 THR A C 1
ATOM 1417 O O . THR A 1 178 ? 14.528 -4.181 -22.852 1.00 84.75 178 THR A O 1
ATOM 1420 N N . ALA A 1 179 ? 16.362 -4.275 -21.544 1.00 82.25 179 ALA A N 1
ATOM 1421 C CA . ALA A 1 179 ? 17.050 -5.318 -22.312 1.00 82.25 179 ALA A CA 1
ATOM 1422 C C . ALA A 1 179 ? 16.159 -6.553 -22.546 1.00 82.25 179 ALA A C 1
ATOM 1424 O O . ALA A 1 179 ? 16.050 -7.036 -23.666 1.00 82.25 179 ALA A O 1
ATOM 1425 N N . TYR A 1 180 ? 15.409 -6.976 -21.523 1.00 83.81 180 TYR A N 1
ATOM 1426 C CA . TYR A 1 180 ? 14.432 -8.062 -21.646 1.00 83.81 180 TYR A CA 1
ATOM 1427 C C . TYR A 1 180 ? 13.288 -7.754 -22.625 1.00 83.81 180 TYR A C 1
ATOM 1429 O O . TYR A 1 180 ? 12.833 -8.647 -23.329 1.00 83.81 180 TYR A O 1
ATOM 1437 N N . LEU A 1 181 ? 12.795 -6.511 -22.691 1.00 84.69 181 LEU A N 1
ATOM 1438 C CA . LEU A 1 181 ? 11.732 -6.145 -23.638 1.00 84.69 181 LEU A CA 1
ATOM 1439 C C . LEU A 1 181 ? 12.251 -6.079 -25.079 1.00 84.69 181 LEU A C 1
ATOM 1441 O O . LEU A 1 181 ? 11.520 -6.439 -25.993 1.00 84.69 181 LEU A O 1
ATOM 1445 N N . ILE A 1 182 ? 13.504 -5.660 -25.269 1.00 85.56 182 ILE A N 1
ATOM 1446 C CA . ILE A 1 182 ? 14.181 -5.682 -26.574 1.00 85.56 182 ILE A CA 1
ATOM 1447 C C . ILE A 1 182 ? 14.375 -7.127 -27.038 1.00 85.56 182 ILE A C 1
ATOM 1449 O O . ILE A 1 182 ? 14.029 -7.453 -28.170 1.00 85.56 182 ILE A O 1
ATOM 1453 N N . PHE A 1 183 ? 14.839 -7.999 -26.141 1.00 87.19 183 PHE A N 1
ATOM 1454 C CA . PHE A 1 183 ? 14.912 -9.438 -26.373 1.00 87.19 183 PHE A CA 1
ATOM 1455 C C . PHE A 1 183 ? 13.535 -10.022 -26.720 1.00 87.19 183 PHE A C 1
ATOM 1457 O O . PHE A 1 183 ? 13.369 -10.667 -27.752 1.00 87.19 183 PHE A O 1
ATOM 1464 N N . CYS A 1 184 ? 12.507 -9.724 -25.919 1.00 83.62 184 CYS A N 1
ATOM 1465 C CA . CYS A 1 184 ? 11.144 -10.165 -26.199 1.00 83.62 184 CYS A CA 1
ATOM 1466 C C . CYS A 1 184 ? 10.683 -9.749 -27.599 1.00 83.62 184 CYS A C 1
ATOM 1468 O O . CYS A 1 184 ? 10.131 -10.584 -28.301 1.00 83.62 184 CYS A O 1
ATOM 1470 N N . ASP A 1 185 ? 10.912 -8.508 -28.035 1.00 83.19 185 ASP A N 1
ATOM 1471 C CA . ASP A 1 185 ? 10.493 -8.049 -29.368 1.00 83.19 185 ASP A CA 1
ATOM 1472 C C . ASP A 1 185 ? 11.134 -8.873 -30.509 1.00 83.19 185 ASP A C 1
ATOM 1474 O O . ASP A 1 185 ? 10.487 -9.087 -31.537 1.00 83.19 185 ASP A O 1
ATOM 1478 N N . ARG A 1 186 ? 12.360 -9.387 -30.321 1.00 83.56 186 ARG A N 1
ATOM 1479 C CA . ARG A 1 186 ? 13.074 -10.216 -31.313 1.00 83.56 186 ARG A CA 1
ATOM 1480 C C . ARG A 1 186 ? 12.494 -11.627 -31.420 1.00 83.56 186 ARG A C 1
ATOM 1482 O O . ARG A 1 186 ? 12.207 -12.091 -32.519 1.00 83.56 186 ARG A O 1
ATOM 1489 N N . TYR A 1 187 ? 12.269 -12.288 -30.285 1.00 80.69 187 TYR A N 1
ATOM 1490 C CA . TYR A 1 187 ? 11.896 -13.712 -30.257 1.00 80.69 187 TYR A CA 1
ATOM 1491 C C . TYR A 1 187 ? 10.394 -13.956 -30.138 1.00 80.69 187 TYR A C 1
ATOM 1493 O O . TYR A 1 187 ? 9.917 -15.052 -30.423 1.00 80.69 187 TYR A O 1
ATOM 1501 N N . ARG A 1 188 ? 9.610 -12.943 -29.755 1.00 77.69 188 ARG A N 1
ATOM 1502 C CA . ARG A 1 188 ? 8.164 -13.086 -29.543 1.00 77.69 188 ARG A CA 1
ATOM 1503 C C . ARG A 1 188 ? 7.445 -13.558 -30.795 1.00 77.69 188 ARG A C 1
ATOM 1505 O O . ARG A 1 188 ? 6.638 -14.467 -30.688 1.00 77.69 188 ARG A O 1
ATOM 1512 N N . ASN A 1 189 ? 7.733 -12.979 -31.959 1.00 78.12 189 ASN A N 1
ATOM 1513 C CA . ASN A 1 189 ? 7.067 -13.380 -33.201 1.00 78.12 189 ASN A CA 1
ATOM 1514 C C . ASN A 1 189 ? 7.440 -14.805 -33.624 1.00 78.12 189 ASN A C 1
ATOM 1516 O O . ASN A 1 189 ? 6.596 -15.508 -34.167 1.00 78.12 189 ASN A O 1
ATOM 1520 N N . GLN A 1 190 ? 8.673 -15.238 -33.345 1.00 79.38 190 GLN A N 1
ATOM 1521 C CA . GLN A 1 190 ? 9.110 -16.608 -33.606 1.00 79.38 190 GLN A CA 1
ATOM 1522 C C . GLN A 1 190 ? 8.359 -17.594 -32.704 1.00 79.38 190 GLN A C 1
ATOM 1524 O O . GLN A 1 190 ? 7.669 -18.480 -33.192 1.00 79.38 190 GLN A O 1
ATOM 1529 N N . ILE A 1 191 ? 8.368 -17.351 -31.393 1.00 78.56 191 ILE A N 1
ATOM 1530 C CA . ILE A 1 191 ? 7.697 -18.212 -30.409 1.00 78.56 191 ILE A CA 1
ATOM 1531 C C . ILE A 1 191 ? 6.175 -18.204 -30.608 1.00 78.56 191 ILE A C 1
ATOM 1533 O O . ILE A 1 191 ? 5.519 -19.215 -30.387 1.00 78.56 191 ILE A O 1
ATOM 1537 N N . MET A 1 192 ? 5.592 -17.082 -31.041 1.00 74.00 192 MET A N 1
ATOM 1538 C CA . MET A 1 192 ? 4.166 -17.010 -31.371 1.00 74.00 192 MET A CA 1
ATOM 1539 C C . MET A 1 192 ? 3.801 -17.899 -32.564 1.00 74.00 192 MET A C 1
ATOM 1541 O O . MET A 1 192 ? 2.757 -18.538 -32.506 1.00 74.00 192 MET A O 1
ATOM 1545 N N . LYS A 1 193 ? 4.651 -17.986 -33.596 1.00 73.94 193 LYS A N 1
ATOM 1546 C CA . LYS A 1 193 ? 4.455 -18.907 -34.731 1.00 73.94 193 LYS A CA 1
ATOM 1547 C C . LYS A 1 193 ? 4.611 -20.371 -34.316 1.00 73.94 193 LYS A C 1
ATOM 1549 O O . LYS A 1 193 ? 3.855 -21.214 -34.781 1.00 73.94 193 LYS A O 1
ATOM 1554 N N . ASP A 1 194 ? 5.534 -20.657 -33.398 1.00 73.19 194 ASP A N 1
ATOM 1555 C CA . ASP A 1 194 ? 5.750 -22.013 -32.874 1.00 73.19 194 ASP A CA 1
ATOM 1556 C C . ASP A 1 194 ? 4.605 -22.481 -31.957 1.00 73.19 194 ASP A C 1
ATOM 1558 O O . ASP A 1 194 ? 4.365 -23.676 -31.805 1.00 73.19 194 ASP A O 1
ATOM 1562 N N . VAL A 1 195 ? 3.915 -21.541 -31.302 1.00 68.50 195 VAL A N 1
ATOM 1563 C CA . VAL A 1 195 ? 2.761 -21.813 -30.429 1.00 68.50 195 VAL A CA 1
ATOM 1564 C C . VAL A 1 195 ? 1.442 -21.802 -31.215 1.00 68.50 195 VAL A C 1
ATOM 1566 O O . VAL A 1 195 ? 0.488 -22.438 -30.777 1.00 68.50 195 VAL A O 1
ATOM 1569 N N . HIS A 1 196 ? 1.376 -21.130 -32.371 1.00 62.88 196 HIS A N 1
ATOM 1570 C CA . HIS A 1 196 ? 0.205 -21.129 -33.252 1.00 62.88 196 HIS A CA 1
ATOM 1571 C C . HIS A 1 196 ? 0.622 -20.970 -34.735 1.00 62.88 196 HIS A C 1
ATOM 1573 O O . HIS A 1 196 ? 1.037 -19.878 -35.135 1.00 62.88 196 HIS A O 1
ATOM 1579 N N . PRO A 1 197 ? 0.493 -22.016 -35.575 1.00 58.56 197 PRO A N 1
ATOM 1580 C CA . PRO A 1 197 ? 0.979 -22.002 -36.959 1.00 58.56 197 PRO A CA 1
ATOM 1581 C C . PRO A 1 197 ? 0.170 -21.121 -37.930 1.00 58.56 197 PRO A C 1
ATOM 1583 O O . PRO A 1 197 ? 0.652 -20.862 -39.030 1.00 58.56 197 PRO A O 1
ATOM 1586 N N . ASP A 1 198 ? -1.011 -20.614 -37.544 1.00 55.75 198 ASP A N 1
ATOM 1587 C CA . ASP A 1 198 ? -1.744 -19.598 -38.320 1.00 55.75 198 ASP A CA 1
ATOM 1588 C C . ASP A 1 198 ? -1.619 -18.197 -37.677 1.00 55.75 198 ASP A C 1
ATOM 1590 O O . ASP A 1 198 ? -2.281 -17.910 -36.673 1.00 55.75 198 ASP A O 1
ATOM 1594 N N . PRO A 1 199 ? -0.770 -17.306 -38.221 1.00 50.31 199 PRO A N 1
ATOM 1595 C CA . PRO A 1 199 ? -0.531 -15.966 -37.690 1.00 50.31 199 PRO A CA 1
ATOM 1596 C C . PRO A 1 199 ? -1.594 -14.924 -38.093 1.00 50.31 199 PRO A C 1
ATOM 1598 O O . PRO A 1 199 ? -1.445 -13.755 -37.725 1.00 50.31 199 PRO A O 1
ATOM 1601 N N . THR A 1 200 ? -2.642 -15.297 -38.845 1.00 50.03 200 THR A N 1
ATOM 1602 C CA . THR A 1 200 ? -3.636 -14.340 -39.381 1.00 50.03 200 THR A CA 1
ATOM 1603 C C . THR A 1 200 ? -5.021 -14.384 -38.739 1.00 50.03 200 THR A C 1
ATOM 1605 O O . THR A 1 200 ? -5.810 -13.461 -38.960 1.00 50.03 200 THR A O 1
ATOM 1608 N N . SER A 1 201 ? -5.310 -15.362 -37.878 1.00 50.09 201 SER A N 1
ATOM 1609 C CA . SER A 1 201 ? -6.596 -15.430 -37.176 1.00 50.09 201 SER A CA 1
ATOM 1610 C C . SER A 1 201 ? -6.717 -14.318 -36.119 1.00 50.09 201 SER A C 1
ATOM 1612 O O . SER A 1 201 ? -6.190 -14.393 -35.004 1.00 50.09 201 SER A O 1
ATOM 1614 N N . LYS A 1 202 ? -7.370 -13.213 -36.499 1.00 44.38 202 LYS A N 1
ATOM 1615 C CA . LYS A 1 202 ? -7.759 -12.130 -35.589 1.00 44.38 202 LYS A CA 1
ATOM 1616 C C . LYS A 1 202 ? -8.974 -12.595 -34.788 1.00 44.38 202 LYS A C 1
ATOM 1618 O O . LYS A 1 202 ? -10.037 -12.774 -35.366 1.00 44.38 202 LYS A O 1
ATOM 1623 N N . PHE A 1 203 ? -8.836 -12.704 -33.467 1.00 43.84 203 PHE A N 1
ATOM 1624 C CA . PHE A 1 203 ? -9.977 -12.915 -32.572 1.00 43.84 203 PHE A CA 1
ATOM 1625 C C . PHE A 1 203 ? -10.986 -11.777 -32.743 1.00 43.84 203 PHE A C 1
ATOM 1627 O O . PHE A 1 203 ? -10.662 -10.606 -32.501 1.00 43.84 203 PHE A O 1
ATOM 1634 N N . THR A 1 204 ? -12.212 -12.118 -33.135 1.00 41.88 204 THR A N 1
ATOM 1635 C CA . THR A 1 204 ? -13.354 -11.231 -32.948 1.00 41.88 204 THR A CA 1
ATOM 1636 C C . THR A 1 204 ? -13.698 -11.206 -31.461 1.00 41.88 204 THR A C 1
ATOM 1638 O O . THR A 1 204 ? -13.505 -12.156 -30.704 1.00 41.88 204 THR A O 1
ATOM 1641 N N . ARG A 1 205 ? -14.161 -10.046 -31.001 1.00 37.75 205 ARG A N 1
ATOM 1642 C CA . ARG A 1 205 ? -14.434 -9.748 -29.588 1.00 37.75 205 ARG A CA 1
ATOM 1643 C C . ARG A 1 205 ? -15.546 -10.620 -28.974 1.00 37.75 205 ARG A C 1
ATOM 1645 O O . ARG A 1 205 ? -15.745 -10.556 -27.765 1.00 37.75 205 ARG A O 1
ATOM 1652 N N . GLU A 1 206 ? -16.248 -11.400 -29.788 1.00 35.34 206 GLU A N 1
ATOM 1653 C CA . GLU A 1 206 ? -17.378 -12.249 -29.401 1.00 35.34 206 GLU A CA 1
ATOM 1654 C C . GLU A 1 206 ? -16.946 -13.586 -28.778 1.00 35.34 206 GLU A C 1
ATOM 1656 O O . GLU A 1 206 ? -17.686 -14.131 -27.972 1.00 35.34 206 GLU A O 1
ATOM 1661 N N . GLU A 1 207 ? -15.721 -14.064 -29.026 1.00 35.59 207 GLU A N 1
ATOM 1662 C CA . GLU A 1 207 ? -15.232 -15.353 -28.492 1.00 35.59 207 GLU A CA 1
ATOM 1663 C C . GLU A 1 207 ? -14.557 -15.244 -27.105 1.00 35.59 207 GLU A C 1
ATOM 1665 O O . GLU A 1 207 ? -13.984 -16.205 -26.598 1.00 35.59 207 GLU A O 1
ATOM 1670 N N . MET A 1 208 ? -14.601 -14.064 -26.472 1.00 42.09 208 MET A N 1
ATOM 1671 C CA . MET A 1 208 ? -14.063 -13.812 -25.122 1.00 42.09 208 MET A CA 1
ATOM 1672 C C . MET A 1 208 ? -15.160 -13.505 -24.083 1.00 42.09 208 MET A C 1
ATOM 1674 O O . MET A 1 208 ? -14.944 -12.675 -23.188 1.00 42.09 208 MET A O 1
ATOM 1678 N N . GLN A 1 209 ? -16.331 -14.136 -24.204 1.00 31.44 209 GLN A N 1
ATOM 1679 C CA . GLN A 1 209 ? -17.361 -14.152 -23.157 1.00 31.44 209 GLN A CA 1
ATOM 1680 C C . GLN A 1 209 ? -17.351 -15.461 -22.374 1.00 31.44 209 GLN A C 1
ATOM 1682 O O . GLN A 1 209 ? -17.265 -16.530 -23.012 1.00 31.44 209 GLN A O 1
#

Foldseek 3Di:
DPPVLVVVLVVVLVVCVVVDDPVLLVVLQVLLVVLQVVQVVVVVPFPPPQKDFDPWDDAFDWDFDPPFDDQQDAQDALLVLLCVVCLVVLLCVLPVDPPDDDDPVSVVVSVVVSVVCVVVDDPVSSVVSHVSSVVSNVVNVVVVVPGPPPRIDTDPMDDGGDIDGDPPGDDRRDHRDHSSVVSCVVCSVVSSCVSPVDPPDDDDPVVPD

Radius of gyration: 27.6 Å; Cα contacts (8 Å, |Δi|>4): 170; chains: 1; bounding box: 55×51×69 Å

pLDDT: mean 73.26, std 15.85, range [31.44, 93.31]

Secondary structure (DSSP, 8-state):
--HHHHHHHHHHHHHHHHT--HHHHHHHHHHHHHHHHHHHHHHHTSPTTSEEE-----TT-EEEPTTS-PPPPPPPPHHHHHHHHHHHHHHHHH---TTSPPPHHHHHHHHHHHHHHHHT--HHHHHHHHHHHHHHHHHHHHHHHSSPTTSEEE--PPPTT-EEEPTTS-PPPPPPPPHHHHHHHHHHHHHHHHH-S-TT-PPPGGGG-

Mean predicted aligned error: 16.81 Å

Organism: Micromonas pusilla (NCBI:txid38833)